Protein AF-A0A958LZG0-F1 (afdb_monomer)

Foldseek 3Di:
DDDDDDDDDDDDDDDDDDDDDDDDDPPPLPLVCVVLLVLLVVLLVCLVVCVFCVVPDPVVSVVLNVLSVLQNVLSVVCSVPVPPPSSLVSLLVSLAVVLPDPGDPVRVVSVCVSSVVSVVSSVVSCVVVVPDSPRDDPPDDDFLPDFQVVQPKQKPVHPQWDWDDDPNGIDIDGDDQPDKIKTKHFFAAQQPPDWDWDKDWDFDADDDPPPDPDDDQVQVLCVVFKWKWKWLQDDDDHPPCVPSVTDIDTWAQDRDDSNPPSDTDITPITTCVVVHSGGGMMMMIIGD

Nearest PDB structures (foldseek):
  1dow-assembly1_A  TM=4.125E-01  e=8.104E+00  Mus musculus
  6oco-assembly1_B  TM=2.193E-01  e=8.104E+00  Bos taurus

Secondary structure (DSSP, 8-state):
-------------------------------TTHHHHHHHHHHHHHHHTTSSSTTS-HHHHHHHHHHHHHHHHHHHHHHH-TT-HHHHHHHHHHHHHHHTS---HHHHHHHHHHHHHHHHHHHHHHHHHT----PPP-S----TTS-TGGGT-EEESTTSEEEEEETTEEEEEE--TTS-EEEEPPPB--TT-SS-EE--EE-------TT--SPP-HHHHHHHHEEEEEESS--SS---HHHH----EEE---S---SSS---EEPPPEE-GGGTT-S-BEEEEEE-

Structure (mmCIF, N/CA/C/O backbone):
data_AF-A0A958LZG0-F1
#
_entry.id   AF-A0A958LZG0-F1
#
loop_
_atom_site.group_PDB
_atom_site.id
_atom_site.type_symbol
_atom_site.label_atom_id
_atom_site.label_alt_id
_atom_site.label_comp_id
_atom_site.label_asym_id
_atom_site.label_entity_id
_atom_site.label_seq_id
_atom_site.pdbx_PDB_ins_code
_atom_site.Cartn_x
_atom_site.Cartn_y
_atom_site.Cartn_z
_atom_site.occupancy
_atom_site.B_iso_or_equiv
_atom_site.auth_seq_id
_atom_site.auth_comp_id
_atom_site.auth_asym_id
_atom_site.auth_atom_id
_atom_site.pdbx_PDB_model_num
ATOM 1 N N . MET A 1 1 ? 14.014 54.823 0.811 1.00 39.03 1 MET A N 1
ATOM 2 C CA . MET A 1 1 ? 12.544 54.755 0.675 1.00 39.03 1 MET A CA 1
ATOM 3 C C . MET A 1 1 ? 12.140 53.302 0.917 1.00 39.03 1 MET A C 1
ATOM 5 O O . MET A 1 1 ? 12.553 52.442 0.155 1.00 39.03 1 MET A O 1
ATOM 9 N N . LYS A 1 2 ? 11.496 53.010 2.056 1.00 42.81 2 LYS A N 1
ATOM 10 C CA . LYS A 1 2 ? 11.020 51.666 2.438 1.00 42.81 2 LYS A CA 1
ATOM 11 C C . LYS A 1 2 ? 9.676 51.387 1.762 1.00 42.81 2 LYS A C 1
ATOM 13 O O . LYS A 1 2 ? 8.860 52.305 1.726 1.00 42.81 2 LYS A O 1
ATOM 18 N N . ARG A 1 3 ? 9.414 50.127 1.390 1.00 31.56 3 ARG A N 1
ATOM 19 C CA . ARG A 1 3 ? 8.134 49.433 1.643 1.00 31.56 3 ARG A CA 1
ATOM 20 C C . ARG A 1 3 ? 8.271 47.921 1.406 1.00 31.56 3 ARG A C 1
ATOM 22 O O . ARG A 1 3 ? 8.600 47.481 0.315 1.00 31.56 3 ARG A O 1
ATOM 29 N N . ILE A 1 4 ? 8.040 47.180 2.489 1.00 41.88 4 ILE A N 1
ATOM 30 C CA . ILE A 1 4 ? 7.772 45.738 2.573 1.00 41.88 4 ILE A CA 1
ATOM 31 C C . ILE A 1 4 ? 6.325 45.499 2.139 1.00 41.88 4 ILE A C 1
ATOM 33 O O . ILE A 1 4 ? 5.476 46.251 2.613 1.00 41.88 4 ILE A O 1
ATOM 37 N N . ILE A 1 5 ? 6.054 44.439 1.364 1.00 32.94 5 ILE A N 1
ATOM 38 C CA . ILE A 1 5 ? 4.778 43.685 1.278 1.00 32.94 5 ILE A CA 1
ATOM 39 C C . ILE A 1 5 ? 5.156 42.292 0.725 1.00 32.94 5 ILE A C 1
ATOM 41 O O . ILE A 1 5 ? 5.825 42.255 -0.299 1.00 32.94 5 ILE A O 1
ATOM 45 N N . GLY A 1 6 ? 4.856 41.112 1.275 1.00 25.84 6 GLY A N 1
ATOM 46 C CA . GLY A 1 6 ? 4.099 40.583 2.424 1.00 25.84 6 GLY A CA 1
ATOM 47 C C . GLY A 1 6 ? 4.353 39.050 2.432 1.00 25.84 6 GLY A C 1
ATOM 48 O O . GLY A 1 6 ? 5.180 38.581 1.658 1.00 25.84 6 GLY A O 1
ATOM 49 N N . LEU A 1 7 ? 3.730 38.157 3.196 1.00 24.92 7 LEU A N 1
ATOM 50 C CA . LEU A 1 7 ? 2.870 38.164 4.377 1.00 24.92 7 LEU A CA 1
ATOM 51 C C . LEU A 1 7 ? 2.950 36.695 4.867 1.00 24.92 7 LEU A C 1
ATOM 53 O O . LEU A 1 7 ? 2.638 35.788 4.099 1.00 24.92 7 LEU A O 1
ATOM 57 N N . LEU A 1 8 ? 3.433 36.440 6.086 1.00 25.33 8 LEU A N 1
ATOM 58 C CA . LEU A 1 8 ? 3.561 35.087 6.648 1.00 25.33 8 LEU A CA 1
ATOM 59 C C . LEU A 1 8 ? 2.283 34.761 7.436 1.00 25.33 8 LEU A C 1
ATOM 61 O O . LEU A 1 8 ? 1.997 35.432 8.426 1.00 25.33 8 LEU A O 1
ATOM 65 N N . PHE A 1 9 ? 1.522 33.747 7.019 1.00 21.86 9 PHE A N 1
ATOM 66 C CA . PHE A 1 9 ? 0.423 33.208 7.823 1.00 21.86 9 PHE A CA 1
ATOM 67 C C . PHE A 1 9 ? 0.961 32.109 8.741 1.00 21.86 9 PHE A C 1
ATOM 69 O O . PHE A 1 9 ? 1.327 31.029 8.288 1.00 21.86 9 PHE A O 1
ATOM 76 N N . MET A 1 10 ? 0.998 32.395 10.041 1.00 25.61 10 MET A N 1
ATOM 77 C CA . MET A 1 10 ? 1.201 31.406 11.094 1.00 25.61 10 MET A CA 1
ATOM 78 C C . MET A 1 10 ? -0.104 31.338 11.888 1.00 25.61 10 MET A C 1
ATOM 80 O O . MET A 1 10 ? -0.484 32.307 12.540 1.00 25.61 10 MET A O 1
ATOM 84 N N . VAL A 1 11 ? -0.822 30.220 11.782 1.00 21.91 11 VAL A N 1
ATOM 85 C CA . VAL A 1 11 ? -2.019 29.963 12.588 1.00 21.91 11 VAL A CA 1
ATOM 86 C C . VAL A 1 11 ? -1.593 29.113 13.776 1.00 21.91 11 VAL A C 1
ATOM 88 O O . VAL A 1 11 ? -1.335 27.920 13.643 1.00 21.91 11 VAL A O 1
ATOM 91 N N . THR A 1 12 ? -1.498 29.741 14.942 1.00 28.77 12 THR A N 1
ATOM 92 C CA . THR A 1 12 ? -1.431 29.065 16.236 1.00 28.77 12 THR A CA 1
ATOM 93 C C . THR A 1 12 ? -2.843 28.942 16.793 1.00 28.77 12 THR A C 1
ATOM 95 O O . THR A 1 12 ? -3.527 29.937 17.020 1.00 28.77 12 THR A O 1
ATOM 98 N N . PHE A 1 13 ? -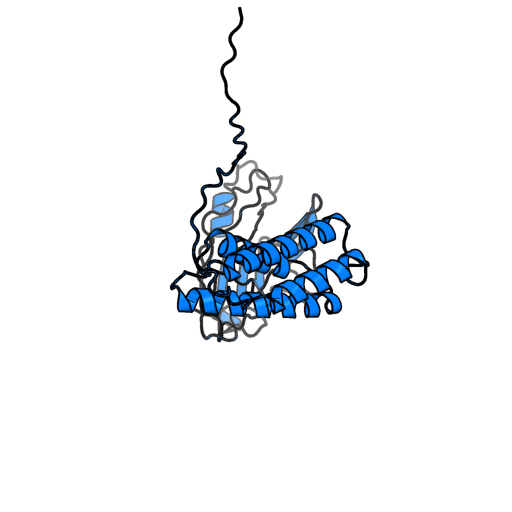3.289 27.713 17.044 1.00 24.45 13 PHE A N 1
ATOM 99 C CA . PHE A 1 13 ? -4.468 27.482 17.869 1.00 24.45 13 PHE A CA 1
ATOM 100 C C . PHE A 1 13 ? -4.042 27.437 19.338 1.00 24.45 13 PHE A C 1
ATOM 102 O O . PHE A 1 13 ? -3.515 26.437 19.816 1.00 24.45 13 PHE A O 1
ATOM 109 N N . THR A 1 14 ? -4.297 28.521 20.066 1.00 36.81 14 THR A N 1
ATOM 110 C CA . THR A 1 14 ? -4.526 28.469 21.514 1.00 36.81 14 THR A CA 1
ATOM 111 C C . THR A 1 14 ? -6.026 28.524 21.735 1.00 36.81 14 THR A C 1
ATOM 113 O O . THR A 1 14 ? -6.620 29.598 21.679 1.00 36.81 14 THR A O 1
ATOM 116 N N . SER A 1 15 ? -6.655 27.381 21.977 1.00 29.67 15 SER A N 1
ATOM 117 C CA . SER A 1 15 ? -7.992 27.375 22.564 1.00 29.67 15 SER A CA 1
ATOM 118 C C . SER A 1 15 ? -7.866 27.258 24.078 1.00 29.67 15 SER A C 1
ATOM 120 O O . SER A 1 15 ? -7.493 26.206 24.600 1.00 29.67 15 SER A O 1
ATOM 122 N N . GLY A 1 16 ? -8.194 28.347 24.771 1.00 29.08 16 GLY A N 1
ATOM 123 C CA . GLY A 1 16 ? -8.748 28.269 26.115 1.00 29.08 16 GLY A CA 1
ATOM 124 C C . GLY A 1 16 ? -10.174 27.725 26.044 1.00 29.08 16 GLY A C 1
ATOM 125 O O . GLY A 1 16 ? -10.892 27.975 25.075 1.00 29.08 16 GLY A O 1
ATOM 126 N N . VAL A 1 17 ? -10.580 26.983 27.070 1.00 28.27 17 VAL A N 1
ATOM 127 C CA . VAL A 1 17 ? -11.973 26.575 27.266 1.00 28.27 17 VAL A CA 1
ATOM 128 C C . VAL A 1 17 ? -12.511 27.296 28.495 1.00 28.27 17 VAL A C 1
ATOM 130 O O . VAL A 1 17 ? -11.926 27.237 29.575 1.00 28.27 17 VAL A O 1
ATOM 133 N N . ILE A 1 18 ? -13.633 27.985 28.292 1.00 29.44 18 ILE A N 1
ATOM 134 C CA . ILE A 1 18 ? -14.525 28.496 29.329 1.00 29.44 18 ILE A CA 1
ATOM 135 C C . ILE A 1 18 ? -15.270 27.290 29.912 1.00 29.44 18 ILE A C 1
ATOM 137 O O . ILE A 1 18 ? -15.945 26.569 29.181 1.00 29.44 18 ILE A O 1
ATOM 141 N N . LEU A 1 19 ? -15.146 27.071 31.221 1.00 26.73 19 LEU A N 1
ATOM 142 C CA . LEU A 1 19 ? -15.957 26.101 31.953 1.00 26.73 19 LEU A CA 1
ATOM 143 C C . LEU A 1 19 ? -17.273 26.772 32.362 1.00 26.73 19 LEU A C 1
ATOM 145 O O . LEU A 1 19 ? -17.291 27.609 33.262 1.00 26.73 19 LEU A O 1
ATOM 149 N N . THR A 1 20 ? -18.374 26.390 31.723 1.00 32.00 20 THR A N 1
ATOM 150 C CA . THR A 1 20 ? -19.724 26.573 32.270 1.00 32.00 20 THR A CA 1
ATOM 151 C C . THR A 1 20 ? -20.233 25.221 32.739 1.00 32.00 20 THR A C 1
ATOM 153 O O . THR A 1 20 ? -20.251 24.264 31.966 1.00 32.00 20 THR A O 1
ATOM 156 N N . GLY A 1 21 ? -20.617 25.140 34.012 1.00 40.03 21 GLY A N 1
ATOM 157 C CA . GLY A 1 21 ? -21.229 23.951 34.585 1.00 40.03 21 GLY A CA 1
ATOM 158 C C . GLY A 1 21 ? -22.643 23.727 34.054 1.00 40.03 21 GLY A C 1
ATOM 159 O O . GLY A 1 21 ? -23.447 24.655 33.993 1.00 40.03 21 GLY A O 1
ATOM 160 N N . CYS A 1 22 ? -22.934 22.476 33.722 1.00 31.80 22 CYS A N 1
ATOM 161 C CA . CYS A 1 22 ? -24.257 21.882 33.841 1.00 31.80 22 CYS A CA 1
ATOM 162 C C . CYS A 1 22 ? -24.063 20.548 34.566 1.00 31.80 22 CYS A C 1
ATOM 164 O O . CYS A 1 22 ? -23.233 19.730 34.164 1.00 31.80 22 CYS A O 1
ATOM 166 N N . ASP A 1 23 ? -24.769 20.394 35.685 1.00 50.41 23 ASP A N 1
ATOM 167 C CA . ASP A 1 23 ? -24.938 19.122 36.379 1.00 50.41 23 ASP A CA 1
ATOM 168 C C . ASP A 1 23 ? -25.762 18.207 35.473 1.00 50.41 23 ASP A C 1
ATOM 170 O O . ASP A 1 23 ? -26.989 18.265 35.475 1.00 50.41 23 ASP A O 1
ATOM 174 N N . ASP A 1 24 ? -25.082 17.357 34.710 1.00 37.34 24 ASP A N 1
ATOM 175 C CA . ASP A 1 24 ? -25.706 16.220 34.055 1.00 37.34 24 ASP A CA 1
ATOM 176 C C . ASP A 1 24 ? -25.175 14.934 34.676 1.00 37.34 24 ASP A C 1
ATOM 178 O O . ASP A 1 24 ? -23.971 14.707 34.839 1.00 37.34 24 ASP A O 1
ATOM 182 N N . LYS A 1 25 ? -26.129 14.100 35.089 1.00 41.81 25 LYS A N 1
ATOM 183 C CA . LYS A 1 25 ? -25.913 12.787 35.686 1.00 41.81 25 LYS A CA 1
ATOM 184 C C . LYS A 1 25 ? -24.891 12.024 34.844 1.00 41.81 25 LYS A C 1
ATOM 186 O O . LYS A 1 25 ? -25.142 11.750 33.675 1.00 41.81 25 LYS A O 1
ATOM 191 N N . LYS A 1 26 ? -23.762 11.651 35.458 1.00 41.09 26 LYS A N 1
ATOM 192 C CA . LYS A 1 26 ? -22.809 10.684 34.900 1.00 41.09 26 LYS A CA 1
ATOM 193 C C . LYS A 1 26 ? -23.537 9.360 34.667 1.00 41.09 26 LYS A C 1
ATOM 195 O O . LYS A 1 26 ? -23.553 8.496 35.542 1.00 41.09 26 LYS A O 1
ATOM 200 N N . GLU A 1 27 ? -24.124 9.191 33.488 1.00 44.91 27 GLU A N 1
ATOM 201 C CA . GLU A 1 27 ? -24.227 7.867 32.894 1.00 44.91 27 GLU A CA 1
ATOM 202 C C . GLU A 1 27 ? -22.806 7.314 32.848 1.00 44.91 27 GLU A C 1
ATOM 204 O O . GLU A 1 27 ? -21.868 7.984 32.409 1.00 44.91 27 GLU A O 1
ATOM 209 N N . ALA A 1 28 ? -22.622 6.136 33.437 1.00 45.09 28 ALA A N 1
ATOM 210 C CA . ALA A 1 28 ? -21.334 5.477 33.476 1.00 45.09 28 ALA A CA 1
ATOM 211 C C . ALA A 1 28 ? -20.840 5.328 32.035 1.00 45.09 28 ALA A C 1
ATOM 213 O O . ALA A 1 28 ? -21.382 4.511 31.292 1.00 45.09 28 ALA A O 1
ATOM 214 N N . SER A 1 29 ? -19.843 6.133 31.634 1.00 53.72 29 SER A N 1
ATOM 215 C CA . SER A 1 29 ? -19.237 6.010 30.311 1.00 53.72 29 SER A CA 1
ATOM 216 C C . SER A 1 29 ? -18.794 4.561 30.183 1.00 53.72 29 SER A C 1
ATOM 218 O O . SER A 1 29 ? -17.953 4.103 30.969 1.00 53.72 29 SER A O 1
ATOM 220 N N . SER A 1 30 ? -19.399 3.810 29.266 1.00 62.38 30 SER A N 1
ATOM 221 C CA . SER A 1 30 ? -18.999 2.431 29.052 1.00 62.38 30 SER A CA 1
ATOM 222 C C . SER A 1 30 ? -17.532 2.468 28.648 1.00 62.38 30 SER A C 1
ATOM 224 O O . SER A 1 30 ? -17.192 2.989 27.588 1.00 62.38 30 SER A O 1
ATOM 226 N N . LYS A 1 31 ? -16.664 1.960 29.520 1.00 82.06 31 LYS A N 1
ATOM 227 C CA . LYS A 1 31 ? -15.214 1.822 29.342 1.00 82.06 31 LYS A CA 1
ATOM 228 C C . LYS A 1 31 ? -14.892 0.747 28.298 1.00 82.06 31 LYS A C 1
ATOM 230 O O . LYS A 1 31 ? -14.129 -0.183 28.543 1.00 82.06 31 LYS A O 1
ATOM 235 N N . LYS A 1 32 ? -15.567 0.829 27.150 1.00 88.44 32 LYS A N 1
ATOM 236 C CA . LYS A 1 32 ? -15.642 -0.216 26.132 1.00 88.44 32 LYS A CA 1
ATOM 237 C C . LYS A 1 32 ? -14.263 -0.494 25.536 1.00 88.44 32 LYS A C 1
ATOM 239 O O . LYS A 1 32 ? -13.962 -1.641 25.239 1.00 88.44 32 LYS A O 1
ATOM 244 N N . TYR A 1 33 ? -13.420 0.532 25.426 1.00 94.12 33 TYR A N 1
ATOM 245 C CA . TYR A 1 33 ? -12.098 0.447 24.801 1.00 94.12 33 TYR A CA 1
ATOM 246 C C . TYR A 1 33 ? -10.931 0.473 25.809 1.00 94.12 33 TYR A C 1
ATOM 248 O O . TYR A 1 33 ? -9.782 0.672 25.415 1.00 94.12 33 TYR A O 1
ATOM 256 N N . ASP A 1 34 ? -11.190 0.261 27.108 1.00 94.00 34 ASP A N 1
ATOM 257 C CA . ASP A 1 34 ? -10.142 0.262 28.148 1.00 94.00 34 ASP A CA 1
ATOM 258 C C . ASP A 1 34 ? -9.122 -0.882 27.966 1.00 94.00 34 ASP A C 1
ATOM 260 O O . ASP A 1 34 ? -7.979 -0.745 28.406 1.00 94.00 34 ASP A O 1
ATOM 264 N N . SER A 1 35 ? -9.499 -1.997 27.321 1.00 94.69 35 SER A N 1
ATOM 265 C CA . SER A 1 35 ? -8.562 -3.080 26.976 1.00 94.69 35 SER A CA 1
ATOM 266 C C . SER A 1 35 ? -7.509 -2.609 25.975 1.00 94.69 35 SER A C 1
ATOM 268 O O . SER A 1 35 ? -6.317 -2.748 26.238 1.00 94.69 35 SER A O 1
ATOM 270 N N . ILE A 1 36 ? -7.941 -1.962 24.887 1.00 95.94 36 ILE A N 1
ATOM 271 C CA . ILE A 1 36 ? -7.056 -1.431 23.846 1.00 95.94 36 ILE A CA 1
ATOM 272 C C . ILE A 1 36 ? -6.102 -0.396 24.444 1.00 95.94 36 ILE A C 1
ATOM 274 O O . ILE A 1 36 ? -4.901 -0.454 24.198 1.00 95.94 36 ILE A O 1
ATOM 278 N N . ILE A 1 37 ? -6.617 0.525 25.268 1.00 97.00 37 ILE A N 1
ATOM 279 C CA . ILE A 1 37 ? -5.794 1.550 25.932 1.00 97.00 37 ILE A CA 1
ATOM 280 C C . ILE A 1 37 ? -4.725 0.899 26.818 1.00 97.00 37 ILE A C 1
ATOM 282 O O . ILE A 1 37 ? -3.565 1.298 26.767 1.00 97.00 37 ILE A O 1
ATOM 286 N N . ARG A 1 38 ? -5.087 -0.137 27.582 1.00 96.56 38 ARG A N 1
ATOM 287 C CA . ARG A 1 38 ? -4.136 -0.866 28.430 1.00 96.56 38 ARG A CA 1
ATOM 288 C C . ARG A 1 38 ? -3.059 -1.579 27.612 1.00 96.56 38 ARG A C 1
ATOM 290 O O . ARG A 1 38 ? -1.893 -1.506 27.982 1.00 96.56 38 ARG A O 1
ATOM 297 N N . ASN A 1 39 ? -3.435 -2.221 26.507 1.00 96.19 39 ASN A N 1
ATOM 298 C CA . ASN A 1 39 ? -2.486 -2.890 25.615 1.00 96.19 39 ASN A CA 1
ATOM 299 C C . ASN A 1 39 ? -1.524 -1.875 24.969 1.00 96.19 39 ASN A C 1
ATOM 301 O O . ASN A 1 39 ? -0.327 -2.132 24.855 1.00 96.19 39 ASN A O 1
ATOM 305 N N . VAL A 1 40 ? -2.029 -0.692 24.599 1.00 97.50 40 VAL A N 1
ATOM 306 C CA . VAL A 1 40 ? -1.211 0.430 24.112 1.00 97.50 40 VAL A CA 1
ATOM 307 C C . VAL A 1 40 ? -0.205 0.890 25.169 1.00 97.50 40 VAL A C 1
ATOM 309 O O . VAL A 1 40 ? 0.973 1.033 24.848 1.00 97.50 40 VAL A O 1
ATOM 312 N N . ASP A 1 41 ? -0.643 1.088 26.415 1.00 97.62 41 ASP A N 1
ATOM 313 C CA . ASP A 1 41 ? 0.243 1.490 27.515 1.00 97.62 41 ASP A CA 1
ATOM 314 C C . ASP A 1 41 ? 1.303 0.408 27.818 1.00 97.62 41 ASP A C 1
ATOM 316 O O . ASP A 1 41 ? 2.460 0.737 28.081 1.00 97.62 41 ASP A O 1
ATOM 320 N N . GLU A 1 42 ? 0.949 -0.880 27.731 1.00 97.06 42 GLU A N 1
ATOM 321 C CA . GLU A 1 42 ? 1.899 -1.991 27.884 1.00 97.06 42 GLU A CA 1
ATOM 322 C C . GLU A 1 42 ? 2.976 -1.966 26.792 1.00 97.06 42 GLU A C 1
ATOM 324 O O . GLU A 1 42 ? 4.167 -2.059 27.091 1.00 97.06 42 GLU A O 1
ATOM 329 N N . VAL A 1 43 ? 2.588 -1.804 25.524 1.00 96.56 43 VAL A N 1
ATOM 330 C CA . VAL A 1 43 ? 3.551 -1.745 24.417 1.00 96.56 43 VAL A CA 1
ATOM 331 C C . VAL A 1 43 ? 4.426 -0.497 24.502 1.00 96.56 43 VAL A C 1
ATOM 333 O O . VAL A 1 43 ? 5.635 -0.618 24.318 1.00 96.56 43 VAL A O 1
ATOM 336 N N . ASP A 1 44 ? 3.880 0.675 24.846 1.00 97.62 44 ASP A N 1
ATOM 337 C CA . ASP A 1 44 ? 4.699 1.877 25.069 1.00 97.62 44 ASP A CA 1
ATOM 338 C C . ASP A 1 44 ? 5.710 1.661 26.206 1.00 97.62 44 ASP A C 1
ATOM 340 O O . ASP A 1 44 ? 6.888 1.986 26.051 1.00 97.62 44 ASP A O 1
ATOM 344 N N . TYR A 1 45 ? 5.299 1.023 27.307 1.00 97.50 45 TYR A N 1
ATOM 345 C CA . TYR A 1 45 ? 6.212 0.652 28.389 1.00 97.50 45 TYR A CA 1
ATOM 346 C C . TYR A 1 45 ? 7.338 -0.272 27.901 1.00 97.50 45 TYR A C 1
ATOM 348 O O . TYR A 1 45 ? 8.507 -0.027 28.199 1.00 97.50 45 TYR A O 1
ATOM 356 N N . LEU A 1 46 ? 7.027 -1.289 27.092 1.00 97.00 46 LEU A N 1
ATOM 357 C CA . LEU A 1 46 ? 8.041 -2.181 26.519 1.00 97.00 46 LEU A CA 1
ATOM 358 C C . LEU A 1 46 ? 9.024 -1.448 25.592 1.00 97.00 46 LEU A C 1
ATOM 360 O O . LEU A 1 46 ? 10.201 -1.806 25.571 1.00 97.00 46 LEU A O 1
ATOM 364 N N . ILE A 1 47 ? 8.582 -0.427 24.847 1.00 96.56 47 ILE A N 1
ATOM 365 C CA . ILE A 1 47 ? 9.480 0.421 24.041 1.00 96.56 47 ILE A CA 1
ATOM 366 C C . ILE A 1 47 ? 10.392 1.241 24.957 1.00 96.56 47 ILE A C 1
ATOM 368 O O . ILE A 1 47 ? 11.594 1.308 24.713 1.00 96.56 47 ILE A O 1
ATOM 372 N N . GLN A 1 48 ? 9.845 1.837 26.023 1.00 96.19 48 GLN A N 1
ATOM 373 C CA . GLN A 1 48 ? 10.615 2.630 26.990 1.00 96.19 48 GLN A CA 1
ATOM 374 C C . GLN A 1 48 ? 11.678 1.800 27.721 1.00 96.19 48 GLN A C 1
ATOM 376 O O . GLN A 1 48 ? 12.750 2.311 28.024 1.00 96.19 48 GLN A O 1
ATOM 381 N N . GLN A 1 49 ? 11.391 0.525 27.993 1.00 97.19 49 GLN A N 1
ATOM 382 C CA . GLN A 1 49 ? 12.347 -0.421 28.578 1.00 97.19 49 GLN A CA 1
ATOM 383 C C . GLN A 1 49 ? 13.291 -1.048 27.538 1.00 97.19 49 GLN A C 1
ATOM 385 O O . GLN A 1 49 ? 14.004 -2.001 27.853 1.00 97.19 49 GLN A O 1
ATOM 390 N N . GLU A 1 50 ? 13.253 -0.576 26.286 1.00 94.94 50 GLU A N 1
ATOM 391 C CA . GLU A 1 50 ? 14.001 -1.132 25.158 1.00 94.94 50 GLU A CA 1
ATOM 392 C C . GLU A 1 50 ? 13.835 -2.657 25.049 1.00 94.94 50 GLU A C 1
ATOM 394 O O . GLU A 1 50 ? 14.771 -3.385 24.738 1.00 94.94 50 GLU A O 1
ATOM 399 N N . MET A 1 51 ? 12.655 -3.199 25.354 1.00 95.88 51 MET A N 1
ATOM 400 C CA . MET A 1 51 ? 12.373 -4.636 25.242 1.00 95.88 51 MET A CA 1
ATOM 401 C C . MET A 1 51 ? 11.948 -5.030 23.829 1.00 95.88 51 MET A C 1
ATOM 403 O O . MET A 1 51 ? 12.212 -6.155 23.409 1.00 95.88 51 MET A O 1
ATOM 407 N N . ILE A 1 52 ? 11.350 -4.090 23.101 1.00 95.31 52 ILE A N 1
ATOM 408 C CA . ILE A 1 52 ? 10.967 -4.194 21.689 1.00 95.31 52 ILE A CA 1
ATOM 409 C C . ILE A 1 52 ? 11.549 -3.001 20.923 1.00 95.31 52 ILE A C 1
ATOM 411 O O . ILE A 1 52 ? 11.933 -2.007 21.541 1.00 95.31 52 ILE A O 1
ATOM 415 N N . LEU A 1 53 ? 11.659 -3.088 19.593 1.00 93.75 53 LEU A N 1
ATOM 416 C CA . LEU A 1 53 ? 12.272 -2.045 18.749 1.00 93.75 53 LEU A CA 1
ATOM 417 C C . LEU A 1 53 ? 13.739 -1.730 19.108 1.00 93.75 53 LEU A C 1
ATOM 419 O O . LEU A 1 53 ? 14.242 -0.628 18.869 1.00 93.75 53 LEU A O 1
ATOM 423 N N . ARG A 1 54 ? 14.458 -2.716 19.666 1.00 92.12 54 ARG A N 1
ATOM 424 C CA . ARG A 1 54 ? 15.876 -2.592 20.070 1.00 92.12 54 ARG A CA 1
ATOM 425 C C . ARG A 1 54 ? 16.795 -2.196 18.920 1.00 92.12 54 ARG A C 1
ATOM 427 O O . ARG A 1 54 ? 17.778 -1.497 19.124 1.00 92.12 54 ARG A O 1
ATOM 434 N N . LYS A 1 55 ? 16.490 -2.687 17.716 1.00 88.56 55 LYS A N 1
ATOM 435 C CA . LYS A 1 55 ? 17.279 -2.431 16.502 1.00 88.56 55 LYS A CA 1
ATOM 436 C C . LYS A 1 55 ? 16.824 -1.188 15.733 1.00 88.56 55 LYS A C 1
ATOM 438 O O . LYS A 1 55 ? 17.458 -0.841 14.744 1.00 88.56 55 LYS A O 1
ATOM 443 N N . SER A 1 56 ? 15.733 -0.551 16.150 1.00 89.50 56 SER A N 1
ATOM 444 C CA . SER A 1 56 ? 15.227 0.669 15.521 1.00 89.50 56 SER A CA 1
ATOM 445 C C . SER A 1 56 ? 16.044 1.885 15.962 1.00 89.50 56 SER A C 1
ATOM 447 O O . SER A 1 56 ? 16.699 1.859 17.009 1.00 89.50 56 SER A O 1
ATOM 449 N N . SER A 1 57 ? 16.000 2.967 15.185 1.00 89.62 57 SER A N 1
ATOM 450 C CA . SER A 1 57 ? 16.579 4.239 15.621 1.00 89.62 57 SER A CA 1
ATOM 451 C C . SER A 1 57 ? 15.739 4.872 16.743 1.00 89.62 57 SER A C 1
ATOM 453 O O . SER A 1 57 ? 14.574 4.520 16.942 1.00 89.62 57 SER A O 1
ATOM 455 N N . GLU A 1 58 ? 16.314 5.821 17.484 1.00 90.75 58 GLU A N 1
ATOM 456 C CA . GLU A 1 58 ? 15.570 6.598 18.489 1.00 90.75 58 GLU A CA 1
ATOM 457 C C . GLU A 1 58 ? 14.403 7.369 17.854 1.00 90.75 58 GLU A C 1
ATOM 459 O O . GLU A 1 58 ? 13.290 7.344 18.375 1.00 90.75 58 GLU A O 1
ATOM 464 N N . GLY A 1 59 ? 14.621 7.953 16.670 1.00 87.94 59 GLY A N 1
ATOM 465 C CA . GLY A 1 59 ? 13.576 8.650 15.921 1.00 87.94 59 GLY A CA 1
ATOM 466 C C . GLY A 1 59 ? 12.410 7.740 15.524 1.00 87.94 59 GLY A C 1
ATOM 467 O O . GLY A 1 59 ? 11.253 8.142 15.646 1.00 87.94 59 GLY A O 1
ATOM 468 N N . ASP A 1 60 ? 12.687 6.502 15.107 1.00 86.38 60 ASP A N 1
ATOM 469 C CA . ASP A 1 60 ? 11.636 5.529 14.777 1.00 86.38 60 ASP A CA 1
ATOM 470 C C . ASP A 1 60 ? 10.840 5.121 16.018 1.00 86.38 60 ASP A C 1
ATOM 472 O O . ASP A 1 60 ? 9.608 5.058 15.970 1.00 86.38 60 ASP A O 1
ATOM 476 N N . ARG A 1 61 ? 11.526 4.901 17.151 1.00 94.44 61 ARG A N 1
ATOM 477 C CA . ARG A 1 61 ? 10.868 4.624 18.434 1.00 94.44 61 ARG A CA 1
ATOM 478 C C . ARG A 1 61 ? 9.955 5.779 18.835 1.00 94.44 61 ARG A C 1
ATOM 480 O O . ARG A 1 61 ? 8.785 5.543 19.120 1.00 94.44 61 ARG A O 1
ATOM 487 N N . ASP A 1 62 ? 10.437 7.016 18.793 1.00 93.62 62 ASP A N 1
ATOM 488 C CA . ASP A 1 62 ? 9.636 8.197 19.130 1.00 93.62 62 ASP A CA 1
ATOM 489 C C . ASP A 1 62 ? 8.436 8.386 18.200 1.00 93.62 62 ASP A C 1
ATOM 491 O O . ASP A 1 62 ? 7.344 8.748 18.649 1.00 93.62 62 ASP A O 1
ATOM 495 N N . ASN A 1 63 ? 8.608 8.115 16.906 1.00 92.81 63 ASN A N 1
ATOM 496 C CA . ASN A 1 63 ? 7.510 8.147 15.948 1.00 92.81 63 ASN A CA 1
ATOM 497 C C . ASN A 1 63 ? 6.446 7.100 16.290 1.00 92.81 63 ASN A C 1
ATOM 499 O O . ASN A 1 63 ? 5.266 7.440 16.352 1.00 92.81 63 ASN A O 1
ATOM 503 N N . ILE A 1 64 ? 6.839 5.858 16.584 1.00 96.00 64 ILE A N 1
ATOM 504 C CA . ILE A 1 64 ? 5.900 4.804 16.987 1.00 96.00 64 ILE A CA 1
ATOM 505 C C . ILE A 1 64 ? 5.188 5.166 18.294 1.00 96.00 64 ILE A C 1
ATOM 507 O O . ILE A 1 64 ? 3.968 5.029 18.376 1.00 96.00 64 ILE A O 1
ATOM 511 N N . ARG A 1 65 ? 5.901 5.700 19.290 1.00 97.31 65 ARG A N 1
ATOM 512 C CA . ARG A 1 65 ? 5.302 6.125 20.566 1.00 97.31 65 ARG A CA 1
ATOM 513 C C . ARG A 1 65 ? 4.263 7.230 20.385 1.00 97.31 65 ARG A C 1
ATOM 515 O O . ARG A 1 65 ? 3.198 7.170 20.993 1.00 97.31 65 ARG A O 1
ATOM 522 N N . LYS A 1 66 ? 4.505 8.194 19.489 1.00 97.69 66 LYS A N 1
ATOM 523 C CA . LYS A 1 66 ? 3.495 9.204 19.117 1.00 97.69 66 LYS A CA 1
ATOM 524 C C . LYS A 1 66 ? 2.249 8.567 18.497 1.00 97.69 66 LYS A C 1
ATOM 526 O O . LYS A 1 66 ? 1.140 8.973 18.820 1.00 97.69 66 LYS A O 1
ATOM 531 N N . LEU A 1 67 ? 2.406 7.550 17.647 1.00 97.69 67 LEU A N 1
ATOM 532 C CA . LEU A 1 67 ? 1.268 6.831 17.058 1.00 97.69 67 LEU A CA 1
ATOM 533 C C . LEU A 1 67 ? 0.493 6.016 18.107 1.00 97.69 67 LEU A C 1
ATOM 535 O O . LEU A 1 67 ? -0.735 5.980 18.074 1.00 97.69 67 LEU A O 1
ATOM 539 N N . LEU A 1 68 ? 1.184 5.404 19.071 1.00 97.88 68 LEU A N 1
ATOM 540 C CA . LEU A 1 68 ? 0.553 4.752 20.223 1.00 97.88 68 LEU A CA 1
ATOM 541 C C . LEU A 1 68 ? -0.224 5.764 21.080 1.00 97.88 68 LEU A C 1
ATOM 543 O O . LEU A 1 68 ? -1.360 5.508 21.476 1.00 97.88 68 LEU A O 1
ATOM 547 N N . GLN A 1 69 ? 0.333 6.955 21.297 1.00 98.00 69 GLN A N 1
ATOM 548 C CA . GLN A 1 69 ? -0.364 8.039 21.983 1.00 98.00 69 GLN A CA 1
ATOM 549 C C . GLN A 1 69 ? -1.613 8.503 21.213 1.00 98.00 69 GLN A C 1
ATOM 551 O O . GLN A 1 69 ? -2.659 8.702 21.833 1.00 98.00 69 GLN A O 1
ATOM 556 N N . ASP A 1 70 ? -1.543 8.607 19.881 1.00 98.19 70 ASP A N 1
ATOM 557 C CA . ASP A 1 70 ? -2.701 8.896 19.023 1.00 98.19 70 ASP A CA 1
ATOM 558 C C . ASP A 1 70 ? -3.801 7.825 19.195 1.00 98.19 70 ASP A C 1
ATOM 560 O O . ASP A 1 70 ? -4.971 8.186 19.350 1.00 98.19 70 ASP A O 1
ATOM 564 N N . LEU A 1 71 ? -3.457 6.525 19.257 1.00 97.75 71 LEU A N 1
ATOM 565 C CA . LEU A 1 71 ? -4.425 5.451 19.557 1.00 97.75 71 LEU A CA 1
ATOM 566 C C . LEU A 1 71 ? -5.077 5.648 20.925 1.00 97.75 71 LEU A C 1
ATOM 568 O O . LEU A 1 71 ? -6.304 5.606 21.037 1.00 97.75 71 LEU A O 1
ATOM 572 N N . ARG A 1 72 ? -4.273 5.879 21.968 1.00 98.19 72 ARG A N 1
ATOM 573 C CA . ARG A 1 72 ? -4.770 6.054 23.337 1.00 98.19 72 ARG A CA 1
ATOM 574 C C . ARG A 1 72 ? -5.702 7.258 23.453 1.00 98.19 72 ARG A C 1
ATOM 576 O O . ARG A 1 72 ? -6.783 7.137 24.034 1.00 98.19 72 ARG A O 1
ATOM 583 N N . ILE A 1 73 ? -5.304 8.411 22.914 1.00 97.81 73 ILE A N 1
ATOM 584 C CA . ILE A 1 73 ? -6.132 9.625 22.910 1.00 97.81 73 ILE A CA 1
ATOM 585 C C . ILE A 1 73 ? -7.405 9.366 22.106 1.00 97.81 73 ILE A C 1
ATOM 587 O O . ILE A 1 73 ? -8.497 9.675 22.579 1.00 97.81 73 ILE A O 1
ATOM 591 N N . GLY A 1 74 ? -7.273 8.756 20.928 1.00 97.69 74 GLY A N 1
ATOM 592 C CA . GLY A 1 74 ? -8.387 8.423 20.055 1.00 97.69 74 GLY A CA 1
ATOM 593 C C . GLY A 1 74 ? -9.441 7.570 20.757 1.00 97.69 74 GLY A C 1
ATOM 594 O O . GLY A 1 74 ? -10.588 7.994 20.878 1.00 97.69 74 GLY A O 1
ATOM 595 N N . PHE A 1 75 ? -9.057 6.426 21.326 1.00 97.62 75 PHE A N 1
ATOM 596 C CA . PHE A 1 75 ? -9.989 5.563 22.060 1.00 97.62 75 PHE A CA 1
ATOM 597 C C . PHE A 1 75 ? -10.531 6.189 23.346 1.00 97.62 75 PHE A C 1
ATOM 599 O O . PHE A 1 75 ? -11.692 5.962 23.683 1.00 97.62 75 PHE A O 1
ATOM 606 N N . SER A 1 76 ? -9.756 7.036 24.028 1.00 96.56 76 SER A N 1
ATOM 607 C CA . SER A 1 76 ? -10.260 7.788 25.187 1.00 96.56 76 SER A CA 1
ATOM 608 C C . SER A 1 76 ? -11.393 8.740 24.795 1.00 96.56 76 SER A C 1
ATOM 610 O O . SER A 1 76 ? -12.369 8.880 25.529 1.00 96.56 76 SER A O 1
ATOM 612 N N . ARG A 1 77 ? -11.298 9.377 23.620 1.00 96.31 77 ARG A N 1
ATOM 613 C CA . ARG A 1 77 ? -12.378 10.210 23.070 1.00 96.31 77 ARG A CA 1
ATOM 614 C C . ARG A 1 77 ? -13.584 9.360 22.679 1.00 96.31 77 ARG A C 1
ATOM 616 O O . ARG A 1 77 ? -14.699 9.710 23.049 1.00 96.31 77 ARG A O 1
ATOM 623 N N . LEU A 1 78 ? -13.355 8.219 22.029 1.00 94.75 78 LEU A N 1
ATOM 624 C CA . LEU A 1 78 ? -14.416 7.309 21.580 1.00 94.75 78 LEU A CA 1
ATOM 625 C C . LEU A 1 78 ? -15.168 6.623 22.730 1.00 94.75 78 LEU A C 1
ATOM 627 O O . LEU A 1 78 ? -16.346 6.316 22.576 1.00 94.75 78 LEU A O 1
ATOM 631 N N . ASN A 1 79 ? -14.528 6.424 23.887 1.00 94.50 79 ASN A N 1
ATOM 632 C CA . ASN A 1 79 ? -15.198 5.982 25.117 1.00 94.50 79 ASN A CA 1
ATOM 633 C C . ASN A 1 79 ? -16.236 7.008 25.615 1.00 94.50 79 ASN A C 1
ATOM 635 O O . ASN A 1 79 ? -17.248 6.620 26.191 1.00 94.50 79 ASN A O 1
ATOM 639 N N . ASN A 1 80 ? -15.983 8.307 25.409 1.00 93.50 80 ASN A N 1
ATOM 640 C CA . ASN A 1 80 ? -16.890 9.381 25.826 1.00 93.50 80 ASN A CA 1
ATOM 641 C C . ASN A 1 80 ? -17.929 9.713 24.747 1.00 93.50 80 ASN A C 1
ATOM 643 O O . ASN A 1 80 ? -19.080 9.998 25.061 1.00 93.50 80 ASN A O 1
ATOM 647 N N . ASN A 1 81 ? -17.517 9.697 23.480 1.00 93.75 81 ASN A N 1
ATOM 648 C CA . ASN A 1 81 ? -18.360 9.968 22.326 1.00 93.75 81 ASN A CA 1
ATOM 649 C C . ASN A 1 81 ? -17.936 9.064 21.152 1.00 93.75 81 ASN A C 1
ATOM 651 O O . ASN A 1 81 ? -16.961 9.375 20.462 1.00 93.75 81 ASN A O 1
ATOM 655 N N . PRO A 1 82 ? -18.659 7.961 20.890 1.00 92.44 82 PRO A N 1
ATOM 656 C CA . PRO A 1 82 ? -18.302 7.016 19.833 1.00 92.44 82 PRO A CA 1
ATOM 657 C C . PRO A 1 82 ? -18.286 7.596 18.411 1.00 92.44 82 PRO A C 1
ATOM 659 O O . PRO A 1 82 ? -17.647 7.015 17.538 1.00 92.44 82 PRO A O 1
ATOM 662 N N . SER A 1 83 ? -18.949 8.730 18.161 1.00 92.06 83 SER A N 1
ATOM 663 C CA . SER A 1 83 ? -18.934 9.420 16.864 1.00 92.06 83 SER A CA 1
ATOM 664 C C . SER A 1 83 ? -17.965 10.610 16.818 1.00 92.06 83 SER A C 1
ATOM 666 O O . SER A 1 83 ? -18.087 11.464 15.943 1.00 92.06 83 SER A O 1
ATOM 668 N N . ASP A 1 84 ? -17.022 10.712 17.762 1.00 94.88 84 ASP A N 1
ATOM 669 C CA . ASP A 1 84 ? -16.028 11.789 17.791 1.00 94.88 84 ASP A CA 1
ATOM 670 C C . ASP A 1 84 ? -15.073 11.705 16.585 1.00 94.88 84 ASP A C 1
AT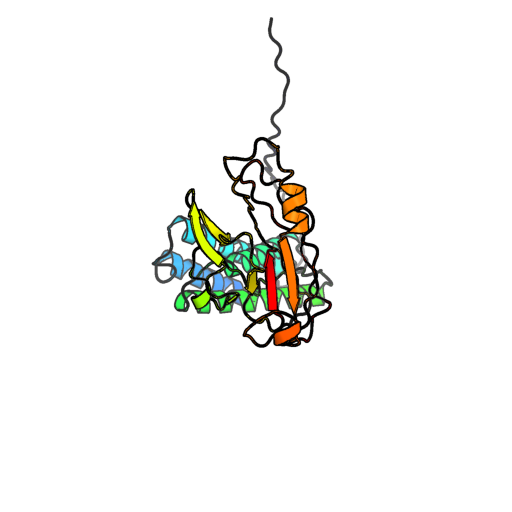OM 672 O O . ASP A 1 84 ? -14.205 10.834 16.508 1.00 94.88 84 ASP A O 1
ATOM 676 N N . GLU A 1 85 ? -15.225 12.633 15.636 1.00 93.19 85 GLU A N 1
ATOM 677 C CA . GLU A 1 85 ? -14.492 12.646 14.363 1.00 93.19 85 GLU A CA 1
ATOM 678 C C . GLU A 1 85 ? -12.968 12.702 14.546 1.00 93.19 85 GLU A C 1
ATOM 680 O O . GLU A 1 85 ? -12.224 12.005 13.846 1.00 93.19 85 GLU A O 1
ATOM 685 N N . LEU A 1 86 ? -12.491 13.489 15.516 1.00 94.94 86 LEU A N 1
ATOM 686 C CA . LEU A 1 86 ? -11.065 13.582 15.821 1.00 94.94 86 LEU A CA 1
ATOM 687 C C . LEU A 1 86 ? -10.544 12.255 16.382 1.00 94.94 86 LEU A C 1
ATOM 689 O O . LEU A 1 86 ? -9.488 11.789 15.961 1.00 94.94 86 LEU A O 1
ATOM 693 N N . GLY A 1 87 ? -11.291 11.622 17.287 1.00 96.12 87 GLY A N 1
ATOM 694 C CA . GLY A 1 87 ? -10.970 10.309 17.835 1.00 96.12 87 GLY A CA 1
ATOM 695 C C . GLY A 1 87 ? -10.858 9.257 16.737 1.00 96.12 87 GLY A C 1
ATOM 696 O O . GLY A 1 87 ? -9.843 8.570 16.645 1.00 96.12 87 GLY A O 1
ATOM 697 N N . ILE A 1 88 ? -11.842 9.202 15.836 1.00 94.19 88 ILE A N 1
ATOM 698 C CA . ILE A 1 88 ? -11.820 8.313 14.668 1.00 94.19 88 ILE A CA 1
ATOM 699 C C . ILE A 1 88 ? -10.597 8.597 13.786 1.00 94.19 88 ILE A C 1
ATOM 701 O O . ILE A 1 88 ? -9.910 7.665 13.368 1.00 94.19 88 ILE A O 1
ATOM 705 N N . THR A 1 89 ? -10.299 9.868 13.515 1.00 93.00 89 THR A N 1
ATOM 706 C CA . THR A 1 89 ? -9.167 10.282 12.671 1.00 93.00 89 THR A CA 1
ATOM 707 C C . THR A 1 89 ? -7.824 9.866 13.269 1.00 93.00 89 THR A C 1
ATOM 709 O O . THR A 1 89 ? -6.989 9.305 12.555 1.00 93.00 89 THR A O 1
ATOM 712 N N . LEU A 1 90 ? -7.627 10.084 14.573 1.00 95.88 90 LEU A N 1
ATOM 713 C CA . LEU A 1 90 ? -6.416 9.682 15.290 1.00 95.88 90 LEU A CA 1
ATOM 714 C C . LEU A 1 90 ? -6.215 8.166 15.228 1.00 95.88 90 LEU A C 1
ATOM 716 O O . LEU A 1 90 ? -5.142 7.711 14.830 1.00 95.88 90 LEU A O 1
ATOM 720 N N . VAL A 1 91 ? -7.259 7.382 15.526 1.00 95.69 91 VAL A N 1
ATOM 721 C CA . VAL A 1 91 ? -7.157 5.916 15.497 1.00 95.69 91 VAL A CA 1
ATOM 722 C C . VAL A 1 91 ? -6.875 5.410 14.081 1.00 95.69 91 VAL A C 1
ATOM 724 O O . VAL A 1 91 ? -5.957 4.612 13.893 1.00 95.69 91 VAL A O 1
ATOM 727 N N . LYS A 1 92 ? -7.593 5.906 13.061 1.00 92.69 92 LYS A N 1
ATOM 728 C CA . LYS A 1 92 ? -7.362 5.526 11.654 1.00 92.69 92 LYS A CA 1
ATOM 729 C C . LYS A 1 92 ? -5.928 5.815 11.220 1.00 92.69 92 LYS A C 1
ATOM 731 O O . LYS A 1 92 ? -5.270 4.954 10.636 1.00 92.69 92 LYS A O 1
ATOM 736 N N . ARG A 1 93 ? -5.437 7.025 11.506 1.00 92.38 93 ARG A N 1
ATOM 737 C CA . ARG A 1 93 ? -4.073 7.445 11.170 1.00 92.38 93 ARG A CA 1
ATOM 738 C C . ARG A 1 93 ? -3.042 6.550 11.849 1.00 92.38 93 ARG A C 1
ATOM 740 O O . ARG A 1 93 ? -2.118 6.100 11.175 1.00 92.38 93 ARG A O 1
ATOM 747 N N . ALA A 1 94 ? -3.196 6.299 13.145 1.00 95.25 94 ALA A N 1
ATOM 748 C CA . ALA A 1 94 ? -2.242 5.513 13.911 1.00 95.25 94 ALA A CA 1
ATOM 749 C C . ALA A 1 94 ? -2.203 4.049 13.460 1.00 95.25 94 ALA A C 1
ATOM 751 O O . ALA A 1 94 ? -1.119 3.544 13.176 1.00 95.25 94 ALA A O 1
ATOM 752 N N . ILE A 1 95 ? -3.366 3.407 13.278 1.00 93.38 95 ILE A N 1
ATOM 753 C CA . ILE A 1 95 ? -3.470 2.055 12.703 1.00 93.38 95 ILE A CA 1
ATOM 754 C C . ILE A 1 95 ? -2.718 1.970 11.381 1.00 93.38 95 ILE A C 1
ATOM 756 O O . ILE A 1 95 ? -1.891 1.079 11.182 1.00 93.38 95 ILE A O 1
ATOM 760 N N . ARG A 1 96 ? -2.996 2.924 10.488 1.00 88.75 96 ARG A N 1
ATOM 761 C CA . ARG A 1 96 ? -2.384 2.982 9.168 1.00 88.75 96 ARG A CA 1
ATOM 762 C C . ARG A 1 96 ? -0.863 3.081 9.288 1.00 88.75 96 ARG A C 1
ATOM 764 O O . ARG A 1 96 ? -0.155 2.227 8.771 1.00 88.75 96 ARG A O 1
ATOM 771 N N . LEU A 1 97 ? -0.360 4.096 9.989 1.00 89.56 97 LEU A N 1
ATOM 772 C CA . LEU A 1 97 ? 1.073 4.394 10.051 1.00 89.56 97 LEU A CA 1
ATOM 773 C C . LEU A 1 97 ? 1.890 3.361 10.836 1.00 89.56 97 LEU A C 1
ATOM 775 O O . LEU A 1 97 ? 3.049 3.156 10.486 1.00 89.56 97 LEU A O 1
ATOM 779 N N . ILE A 1 98 ? 1.308 2.699 11.844 1.00 92.25 98 ILE A N 1
ATOM 780 C CA . ILE A 1 98 ? 1.969 1.599 12.564 1.00 92.25 98 ILE A CA 1
ATOM 781 C C . ILE A 1 98 ? 2.131 0.387 11.643 1.00 92.25 98 ILE A C 1
ATOM 783 O O . ILE A 1 98 ? 3.217 -0.179 11.588 1.00 92.25 98 ILE A O 1
ATOM 787 N N . ARG A 1 99 ? 1.104 0.014 10.865 1.00 86.31 99 ARG A N 1
ATOM 788 C CA . ARG A 1 99 ? 1.220 -1.111 9.916 1.00 86.31 99 ARG A CA 1
ATOM 789 C C . ARG A 1 99 ? 2.242 -0.881 8.806 1.00 86.31 99 ARG A C 1
ATOM 791 O O . ARG A 1 99 ? 2.785 -1.848 8.288 1.00 86.31 99 ARG A O 1
ATOM 798 N N . TYR A 1 100 ? 2.499 0.374 8.441 1.00 83.50 100 TYR A N 1
ATOM 799 C CA . TYR A 1 100 ? 3.537 0.725 7.468 1.00 83.50 100 TYR A CA 1
ATOM 800 C C . TYR A 1 100 ? 4.964 0.616 8.024 1.00 83.50 100 TYR A C 1
ATOM 802 O O . TYR A 1 100 ? 5.918 0.722 7.254 1.00 83.50 100 TYR A O 1
ATOM 810 N N . GLN A 1 101 ? 5.139 0.424 9.335 1.00 84.56 101 GLN A N 1
ATOM 811 C CA . GLN A 1 101 ? 6.469 0.261 9.910 1.00 84.56 101 GLN A CA 1
ATOM 812 C C . GLN A 1 101 ? 7.041 -1.110 9.546 1.00 84.56 101 GLN A C 1
ATOM 814 O O . GLN A 1 101 ? 6.389 -2.142 9.705 1.00 84.56 101 GLN A O 1
ATOM 819 N N . GLN A 1 102 ? 8.295 -1.127 9.097 1.00 79.88 102 GLN A N 1
ATOM 820 C CA . GLN A 1 102 ? 9.042 -2.363 8.879 1.00 79.88 102 GLN A CA 1
ATOM 821 C C . GLN A 1 102 ? 9.533 -2.903 10.226 1.00 79.88 102 GLN A C 1
ATOM 823 O O . GLN A 1 102 ? 10.650 -2.635 10.664 1.00 79.88 102 GLN A O 1
ATOM 828 N N . LEU A 1 103 ? 8.656 -3.628 10.915 1.00 85.25 103 LEU A N 1
ATOM 829 C CA . LEU A 1 103 ? 8.947 -4.230 12.211 1.00 85.25 103 LEU A CA 1
ATOM 830 C C . LEU A 1 103 ? 9.548 -5.627 12.048 1.00 85.25 103 LEU A C 1
ATOM 832 O O . LEU A 1 103 ? 9.176 -6.380 11.149 1.00 85.25 103 LEU A O 1
ATOM 836 N N . LEU A 1 104 ? 10.447 -5.998 12.961 1.00 84.69 104 LEU A N 1
ATOM 837 C CA . LEU A 1 104 ? 10.910 -7.381 13.082 1.00 84.69 104 LEU A CA 1
ATOM 838 C C . LEU A 1 104 ? 9.739 -8.282 13.492 1.00 84.69 104 LEU A C 1
ATOM 840 O O . LEU A 1 104 ? 8.899 -7.858 14.279 1.00 84.69 104 LEU A O 1
ATOM 844 N N . GLU A 1 105 ? 9.722 -9.536 13.038 1.00 77.62 105 GLU A N 1
ATOM 845 C CA . GLU A 1 105 ? 8.596 -10.467 13.243 1.00 77.62 105 GLU A CA 1
ATOM 846 C C . GLU A 1 105 ? 8.143 -10.572 14.715 1.00 77.62 105 GLU A C 1
ATOM 848 O O . GLU A 1 105 ? 6.950 -10.538 15.015 1.00 77.62 105 GLU A O 1
ATOM 853 N N . GLY A 1 106 ? 9.099 -10.620 15.653 1.00 81.69 106 GLY A N 1
ATOM 854 C CA . GLY A 1 106 ? 8.806 -10.687 17.090 1.00 81.69 106 GLY A CA 1
ATOM 855 C C . GLY A 1 106 ? 8.168 -9.417 17.667 1.00 81.69 106 GLY A C 1
ATOM 856 O O . GLY A 1 106 ? 7.334 -9.509 18.569 1.00 81.69 106 GLY A O 1
ATOM 857 N N . ASP A 1 107 ? 8.523 -8.244 17.138 1.00 89.88 107 ASP A N 1
ATOM 858 C CA . ASP A 1 107 ? 7.904 -6.972 17.524 1.00 89.88 107 ASP A CA 1
ATOM 859 C C . ASP A 1 107 ? 6.533 -6.845 16.848 1.00 89.88 107 ASP A C 1
ATOM 861 O O . ASP A 1 107 ? 5.538 -6.526 17.501 1.00 89.88 107 ASP A O 1
ATOM 865 N N . LYS A 1 108 ? 6.465 -7.185 15.556 1.00 87.44 108 LYS A N 1
ATOM 866 C CA . LYS A 1 108 ? 5.269 -7.121 14.714 1.00 87.44 108 LYS A CA 1
ATOM 867 C C . LYS A 1 108 ? 4.077 -7.841 15.339 1.00 87.44 108 LYS A C 1
ATOM 869 O O . LYS A 1 108 ? 3.015 -7.238 15.437 1.00 87.44 108 LYS A O 1
ATOM 874 N N . ALA A 1 109 ? 4.254 -9.061 15.850 1.00 86.44 109 ALA A N 1
ATOM 875 C CA . ALA A 1 109 ? 3.167 -9.826 16.470 1.00 86.44 109 ALA A CA 1
ATOM 876 C C . ALA A 1 109 ? 2.469 -9.080 17.630 1.00 86.44 109 ALA A C 1
ATOM 878 O O . ALA A 1 109 ? 1.261 -9.214 17.827 1.00 86.44 109 ALA A O 1
ATOM 879 N N . ARG A 1 110 ? 3.212 -8.262 18.391 1.00 90.62 110 ARG A N 1
ATOM 880 C CA . ARG A 1 110 ? 2.663 -7.466 19.503 1.00 90.62 110 ARG A CA 1
ATOM 881 C C . ARG A 1 110 ? 1.863 -6.271 19.000 1.00 90.62 110 ARG A C 1
ATOM 883 O O . ARG A 1 110 ? 0.789 -5.989 19.527 1.00 90.62 110 ARG A O 1
ATOM 890 N N . PHE A 1 111 ? 2.365 -5.592 17.970 1.00 93.31 111 PHE A N 1
ATOM 891 C CA . PHE A 1 111 ? 1.630 -4.505 17.328 1.00 93.31 111 PHE A CA 1
ATOM 892 C C . PHE A 1 111 ? 0.385 -5.027 16.611 1.00 93.31 111 PHE A C 1
ATOM 894 O O . PHE A 1 111 ? -0.677 -4.429 16.757 1.00 93.31 111 PHE A O 1
ATOM 901 N N . ASP A 1 112 ? 0.470 -6.160 15.913 1.00 87.88 112 ASP A N 1
ATOM 902 C CA . ASP A 1 112 ? -0.656 -6.759 15.194 1.00 87.88 112 ASP A CA 1
ATOM 903 C C . ASP A 1 112 ? -1.842 -7.042 16.122 1.00 87.88 112 ASP A C 1
ATOM 905 O O . ASP A 1 112 ? -2.981 -6.791 15.734 1.00 87.88 112 ASP A O 1
ATOM 909 N N . LEU A 1 113 ? -1.601 -7.473 17.366 1.00 90.38 113 LEU A N 1
ATOM 910 C CA . LEU A 1 113 ? -2.663 -7.655 18.359 1.00 90.38 113 LEU A CA 1
ATOM 911 C C . LEU A 1 113 ? -3.430 -6.349 18.617 1.00 90.38 113 LEU A C 1
ATOM 913 O O . LEU A 1 113 ? -4.651 -6.313 18.459 1.00 90.38 113 LEU A O 1
ATOM 917 N N . ILE A 1 114 ? -2.717 -5.266 18.938 1.00 94.81 114 ILE A N 1
ATOM 918 C CA . ILE A 1 114 ? -3.322 -3.951 19.211 1.00 94.81 114 ILE A CA 1
ATOM 919 C C . ILE A 1 114 ? -4.018 -3.413 17.968 1.00 94.81 114 ILE A C 1
ATOM 921 O O . ILE A 1 114 ? -5.134 -2.904 18.045 1.00 94.81 114 ILE A O 1
ATOM 925 N N . ILE A 1 115 ? -3.364 -3.514 16.813 1.00 93.19 115 ILE A N 1
ATOM 926 C CA . ILE A 1 115 ? -3.897 -2.976 15.571 1.00 93.19 115 ILE A CA 1
ATOM 927 C C . ILE A 1 115 ? -5.160 -3.723 15.142 1.00 93.19 115 ILE A C 1
ATOM 929 O O . ILE A 1 115 ? -6.111 -3.083 14.698 1.00 93.19 115 ILE A O 1
ATOM 933 N N . ASN A 1 116 ? -5.204 -5.047 15.283 1.00 89.00 116 ASN A N 1
ATOM 934 C CA . ASN A 1 116 ? -6.384 -5.835 14.936 1.00 89.00 116 ASN A CA 1
ATOM 935 C C . ASN A 1 116 ? -7.555 -5.547 15.884 1.00 89.00 116 ASN A C 1
ATOM 937 O O . ASN A 1 116 ? -8.688 -5.388 15.421 1.00 89.00 116 ASN A O 1
ATOM 941 N N . GLU A 1 117 ? -7.292 -5.407 17.186 1.00 93.06 117 GLU A N 1
ATOM 942 C CA . GLU A 1 117 ? -8.308 -5.013 18.170 1.00 93.06 117 GLU A CA 1
ATOM 943 C C . GLU A 1 117 ? -8.841 -3.600 17.869 1.00 93.06 117 GLU A C 1
ATOM 945 O O . GLU A 1 117 ? -10.051 -3.387 17.770 1.00 93.06 117 GLU A O 1
ATOM 950 N N . ALA A 1 118 ? -7.943 -2.648 17.600 1.00 94.56 118 ALA A N 1
ATOM 951 C CA . ALA A 1 118 ? -8.292 -1.275 17.252 1.00 94.56 118 ALA A CA 1
ATOM 952 C C . ALA A 1 118 ? -9.083 -1.173 15.936 1.00 94.56 118 ALA A C 1
ATOM 954 O O . ALA A 1 118 ? -10.048 -0.411 15.837 1.00 94.56 118 ALA A O 1
ATOM 955 N N . ALA A 1 119 ? -8.703 -1.955 14.924 1.00 90.94 119 ALA A N 1
ATOM 956 C CA . ALA A 1 119 ? -9.403 -2.024 13.647 1.00 90.94 119 ALA A CA 1
ATOM 957 C C . ALA A 1 119 ? -10.817 -2.595 13.803 1.00 90.94 119 ALA A C 1
ATOM 959 O O . ALA A 1 119 ? -11.759 -2.070 13.208 1.00 90.94 119 ALA A O 1
ATOM 960 N N . THR A 1 120 ? -10.967 -3.628 14.635 1.00 89.56 120 THR A N 1
ATOM 961 C CA . THR A 1 120 ? -12.265 -4.235 14.959 1.00 89.56 120 THR A CA 1
ATOM 962 C C . THR A 1 120 ? -13.168 -3.226 15.664 1.00 89.56 120 THR A C 1
ATOM 964 O O . THR A 1 120 ? -14.300 -3.012 15.233 1.00 89.56 120 THR A O 1
ATOM 967 N N . ALA A 1 121 ? -12.648 -2.512 16.666 1.00 93.62 121 ALA A N 1
ATOM 968 C CA . ALA A 1 121 ? -13.392 -1.465 17.363 1.00 93.62 121 ALA A CA 1
ATOM 969 C C . ALA A 1 121 ? -13.836 -0.333 16.419 1.00 93.62 121 ALA A C 1
ATOM 971 O O . ALA A 1 121 ? -14.989 0.097 16.462 1.00 93.62 121 ALA A O 1
ATOM 972 N N . LEU A 1 122 ? -12.961 0.125 15.515 1.00 92.12 122 LEU A N 1
ATOM 973 C CA . LEU A 1 122 ? -13.348 1.113 14.505 1.00 92.12 122 LEU A CA 1
ATOM 974 C C . LEU A 1 122 ? -14.422 0.583 13.549 1.00 92.12 122 LEU A C 1
ATOM 976 O O . LEU A 1 122 ? -15.310 1.342 13.161 1.00 92.12 122 LEU A O 1
ATOM 980 N N . TYR A 1 123 ? -14.359 -0.692 13.160 1.00 87.94 123 TYR A N 1
ATOM 981 C CA . TYR A 1 123 ? -15.374 -1.313 12.311 1.00 87.94 123 TYR A CA 1
ATOM 982 C C . TYR A 1 123 ? -16.745 -1.371 13.004 1.00 87.94 123 TYR A C 1
ATOM 984 O O . TYR A 1 123 ? -17.763 -1.030 12.396 1.00 87.94 123 TYR A O 1
ATOM 992 N N . GLU A 1 124 ? -16.782 -1.720 14.290 1.00 89.44 124 GLU A N 1
ATOM 993 C CA . GLU A 1 124 ? -18.006 -1.671 15.099 1.00 89.44 124 GLU A CA 1
ATOM 994 C C . GLU A 1 124 ? -18.581 -0.252 15.186 1.00 89.44 124 GLU A C 1
ATOM 996 O O . GLU A 1 124 ? -19.784 -0.054 15.014 1.00 89.44 124 GLU A O 1
ATOM 1001 N N . ILE A 1 125 ? -17.732 0.756 15.403 1.00 90.94 125 ILE A N 1
ATOM 1002 C CA . ILE A 1 125 ? -18.155 2.163 15.423 1.00 90.94 125 ILE A CA 1
ATOM 1003 C C . ILE A 1 125 ? -18.718 2.566 14.056 1.00 90.94 125 ILE A C 1
ATOM 1005 O O . ILE A 1 125 ? -19.809 3.122 13.963 1.00 90.94 125 ILE A O 1
ATOM 1009 N N . SER A 1 126 ? -18.003 2.256 12.977 1.00 86.25 126 SER A N 1
ATOM 1010 C CA . SER A 1 126 ? -18.421 2.583 11.612 1.00 86.25 126 SER A CA 1
ATOM 1011 C C . SER A 1 126 ? -19.763 1.962 11.245 1.00 86.25 126 SER A C 1
ATOM 1013 O O . SER A 1 126 ? -20.614 2.656 10.690 1.00 86.25 126 SER A O 1
ATOM 1015 N N . SER A 1 127 ? -19.974 0.692 11.596 1.00 84.81 127 SER A N 1
ATOM 1016 C CA . SER A 1 127 ? -21.237 -0.009 11.348 1.00 84.81 127 SER A CA 1
ATOM 1017 C C . SER A 1 127 ? -22.383 0.527 12.207 1.00 84.81 127 SER A C 1
ATOM 1019 O O . SER A 1 127 ? -23.482 0.712 11.693 1.00 84.81 127 SER A O 1
ATOM 1021 N N . THR A 1 128 ? -22.129 0.849 13.478 1.00 89.69 128 THR A N 1
ATOM 1022 C CA . THR A 1 128 ? -23.157 1.362 14.401 1.00 89.69 128 THR A CA 1
ATOM 1023 C C . THR A 1 128 ? -23.590 2.786 14.052 1.00 89.69 128 THR A C 1
ATOM 1025 O O . THR A 1 128 ? -24.776 3.102 14.086 1.00 89.69 128 THR A O 1
ATOM 1028 N N . TYR A 1 129 ? -22.641 3.653 13.694 1.00 88.94 129 TYR A N 1
ATOM 1029 C CA . TYR A 1 129 ? -22.879 5.088 13.502 1.00 88.94 129 TYR A CA 1
ATOM 1030 C C . TYR A 1 129 ? -22.898 5.515 12.028 1.00 88.94 129 TYR A C 1
ATOM 1032 O O . TYR A 1 129 ? -22.937 6.706 11.736 1.00 88.94 129 TYR A O 1
ATOM 1040 N N . SER A 1 130 ? -22.874 4.561 11.090 1.00 87.12 130 SER A N 1
ATOM 1041 C CA . SER A 1 130 ? -22.843 4.817 9.638 1.00 87.12 130 SER A CA 1
ATOM 1042 C C . SER A 1 130 ? -21.699 5.740 9.193 1.00 87.12 130 SER A C 1
ATOM 1044 O O . SER A 1 130 ? -21.822 6.496 8.230 1.00 87.12 130 SER A O 1
ATOM 1046 N N . ILE A 1 131 ? -20.563 5.685 9.892 1.00 85.31 131 ILE A N 1
ATOM 1047 C CA . ILE A 1 131 ? -19.394 6.516 9.589 1.00 85.31 131 ILE A CA 1
ATOM 1048 C C . ILE A 1 131 ? -18.555 5.787 8.542 1.00 85.31 131 ILE A C 1
ATOM 1050 O O . ILE A 1 131 ? -18.149 4.652 8.795 1.00 85.31 131 ILE A O 1
ATOM 1054 N N . PRO A 1 132 ? -18.224 6.389 7.388 1.00 78.94 132 PRO A N 1
ATOM 1055 C CA . PRO A 1 132 ? -17.374 5.732 6.406 1.00 78.94 132 PRO A CA 1
ATOM 1056 C C . PRO A 1 132 ? -15.978 5.494 6.996 1.00 78.94 132 PRO A C 1
ATOM 1058 O O . PRO A 1 132 ? -15.260 6.421 7.387 1.00 78.94 132 PRO A O 1
ATOM 1061 N N . LEU A 1 133 ? -15.577 4.224 7.085 1.00 73.94 133 LEU A N 1
ATOM 1062 C CA . LEU A 1 133 ? -14.277 3.857 7.637 1.00 73.94 133 LEU A CA 1
ATOM 1063 C C . LEU A 1 133 ? -13.146 4.341 6.717 1.00 73.94 133 LEU A C 1
ATOM 1065 O O . LEU A 1 133 ? -12.163 4.870 7.217 1.00 73.94 133 LEU A O 1
ATOM 1069 N N . ASN A 1 134 ? -13.298 4.223 5.392 1.00 73.00 134 ASN A N 1
ATOM 1070 C CA . ASN A 1 134 ? -12.278 4.582 4.390 1.00 73.00 134 ASN A CA 1
ATOM 1071 C C . ASN A 1 134 ? -10.840 4.248 4.854 1.00 73.00 134 ASN A C 1
ATOM 1073 O O . ASN A 1 134 ? -9.925 5.048 4.678 1.00 73.00 134 ASN A O 1
ATOM 1077 N N . ILE A 1 135 ? -10.657 3.102 5.525 1.00 69.44 135 ILE A N 1
ATOM 1078 C CA . ILE A 1 135 ? -9.327 2.624 5.898 1.00 69.44 135 ILE A CA 1
ATOM 1079 C C . ILE A 1 135 ? -8.814 1.841 4.712 1.00 69.44 135 ILE A C 1
ATOM 1081 O O . ILE A 1 135 ? -9.420 0.858 4.286 1.00 69.44 135 ILE A O 1
ATOM 1085 N N . GLU A 1 136 ? -7.695 2.308 4.196 1.00 70.62 136 GLU A N 1
ATOM 1086 C CA . GLU A 1 136 ? -6.949 1.636 3.154 1.00 70.62 136 GLU A CA 1
ATOM 1087 C C . GLU A 1 136 ? -5.899 0.770 3.824 1.00 70.62 136 GLU A C 1
ATOM 1089 O O . GLU A 1 136 ? -5.058 1.255 4.588 1.00 70.62 136 GLU A O 1
ATOM 1094 N N . TRP A 1 137 ? -5.983 -0.525 3.557 1.00 70.75 137 TRP A N 1
ATOM 1095 C CA . TRP A 1 137 ? -5.000 -1.486 4.014 1.00 70.75 137 TRP A CA 1
ATOM 1096 C C . TRP A 1 137 ? -3.960 -1.664 2.923 1.00 70.75 137 TRP A C 1
ATOM 1098 O O . TRP A 1 137 ? -4.298 -2.015 1.794 1.00 70.75 137 TRP A O 1
ATOM 1108 N N . LEU A 1 138 ? -2.695 -1.442 3.270 1.00 69.38 138 LEU A N 1
ATOM 1109 C CA . LEU A 1 138 ? -1.604 -1.840 2.401 1.00 69.38 138 LEU A CA 1
ATOM 1110 C C . LEU A 1 138 ? -1.550 -3.366 2.375 1.00 69.38 138 LEU A C 1
ATOM 1112 O O . LEU A 1 138 ? -1.197 -3.990 3.375 1.00 69.38 138 LEU A O 1
ATOM 1116 N N . LEU A 1 139 ? -1.917 -3.957 1.243 1.00 72.44 139 LEU A N 1
ATOM 1117 C CA . LEU A 1 139 ? -1.757 -5.396 1.029 1.00 72.44 139 LEU A CA 1
ATOM 1118 C C . LEU A 1 139 ? -0.301 -5.739 0.720 1.00 72.44 139 LEU A C 1
ATOM 1120 O O . LEU A 1 139 ? 0.206 -6.769 1.153 1.00 72.44 139 LEU A O 1
ATOM 1124 N N . TYR A 1 140 ? 0.370 -4.853 -0.010 1.00 80.31 140 TYR A N 1
ATOM 1125 C CA . TYR A 1 140 ? 1.734 -5.045 -0.459 1.00 80.31 140 TYR A CA 1
ATOM 1126 C C . TYR A 1 140 ? 2.411 -3.700 -0.710 1.00 80.31 140 TYR A C 1
ATOM 1128 O O . TYR A 1 140 ? 1.804 -2.789 -1.266 1.00 80.31 140 TYR A O 1
ATOM 1136 N N . SER A 1 141 ? 3.676 -3.589 -0.318 1.00 79.88 141 SER A N 1
ATOM 1137 C CA . SER A 1 141 ? 4.561 -2.496 -0.711 1.00 79.88 141 SER A CA 1
ATOM 1138 C C . SER A 1 141 ? 5.936 -3.072 -0.955 1.00 79.88 141 SER A C 1
ATOM 1140 O O . SER A 1 141 ? 6.436 -3.854 -0.146 1.00 79.88 141 SER A O 1
ATOM 1142 N N . PHE A 1 142 ? 6.571 -2.618 -2.025 1.00 78.94 142 PHE A N 1
ATOM 1143 C CA . PHE A 1 142 ? 7.936 -2.979 -2.343 1.00 78.94 142 PHE A CA 1
ATOM 1144 C C . PHE A 1 142 ? 8.752 -1.728 -2.624 1.00 78.94 142 PHE A C 1
ATOM 1146 O O . PHE A 1 142 ? 8.287 -0.795 -3.276 1.00 78.94 142 PHE A O 1
ATOM 1153 N N . ARG A 1 143 ? 9.972 -1.714 -2.094 1.00 76.69 143 ARG A N 1
ATOM 1154 C CA . ARG A 1 143 ? 10.983 -0.716 -2.418 1.00 76.69 143 ARG A CA 1
ATOM 1155 C C . ARG A 1 143 ? 12.113 -1.448 -3.107 1.00 76.69 143 ARG A C 1
ATOM 1157 O O . ARG A 1 143 ? 12.643 -2.410 -2.561 1.00 76.69 143 ARG A O 1
ATOM 1164 N N . PHE A 1 144 ? 12.527 -0.941 -4.258 1.00 75.88 144 PHE A N 1
ATOM 1165 C CA . PHE A 1 144 ? 13.578 -1.529 -5.086 1.00 75.88 144 PHE A CA 1
ATOM 1166 C C . PHE A 1 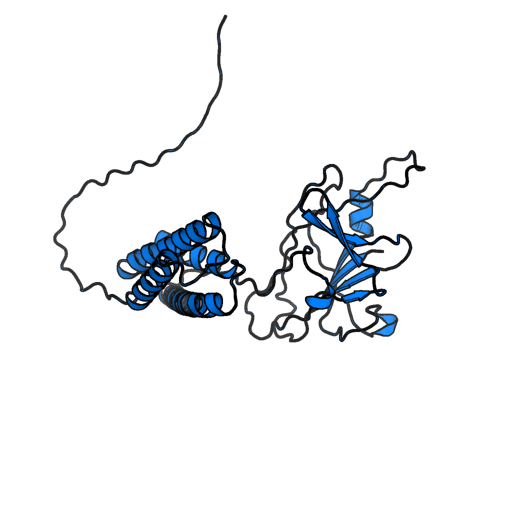144 ? 14.980 -1.474 -4.455 1.00 75.88 144 PHE A C 1
ATOM 1168 O O . PHE A 1 144 ? 15.966 -1.628 -5.148 1.00 75.88 144 PHE A O 1
ATOM 1175 N N . SER A 1 145 ? 15.114 -1.213 -3.150 1.00 70.81 145 SER A N 1
ATOM 1176 C CA . SER A 1 145 ? 16.378 -1.322 -2.397 1.00 70.81 145 SER A CA 1
ATOM 1177 C C . SER A 1 145 ? 16.750 -2.765 -2.073 1.00 70.81 145 SER A C 1
ATOM 1179 O O . SER A 1 145 ? 17.825 -3.030 -1.544 1.00 70.81 145 SER A O 1
ATOM 1181 N N . GLU A 1 146 ? 15.832 -3.683 -2.335 1.00 68.50 146 GLU A N 1
ATOM 1182 C CA . GLU A 1 146 ? 15.953 -5.102 -2.063 1.00 68.50 146 GLU A CA 1
ATOM 1183 C C . GLU A 1 146 ? 16.036 -5.863 -3.388 1.00 68.50 146 GLU A C 1
ATOM 1185 O O . GLU A 1 146 ? 15.568 -5.387 -4.423 1.00 68.50 146 GLU A O 1
ATOM 1190 N N . ASP A 1 147 ? 16.639 -7.046 -3.356 1.00 77.88 147 ASP A N 1
ATOM 1191 C CA . ASP A 1 147 ? 16.748 -7.903 -4.532 1.00 77.88 147 ASP A CA 1
ATOM 1192 C C . ASP A 1 147 ? 15.359 -8.331 -5.053 1.00 77.88 147 ASP A C 1
ATOM 1194 O O . ASP A 1 147 ? 14.488 -8.729 -4.272 1.00 77.88 147 ASP A O 1
ATOM 1198 N N . LEU A 1 148 ? 15.162 -8.239 -6.375 1.00 81.12 148 LEU A N 1
ATOM 1199 C CA . LEU A 1 148 ? 13.877 -8.480 -7.045 1.00 81.12 148 LEU A CA 1
ATOM 1200 C C . LEU A 1 148 ? 13.397 -9.916 -6.820 1.00 81.12 148 LEU A C 1
ATOM 1202 O O . LEU A 1 148 ? 12.253 -10.139 -6.414 1.00 81.12 148 LEU A O 1
ATOM 1206 N N . GLU A 1 149 ? 14.290 -10.882 -7.040 1.00 77.88 149 GLU A N 1
ATOM 1207 C CA . GLU A 1 149 ? 13.957 -12.307 -7.006 1.00 77.88 149 GLU A CA 1
ATOM 1208 C C . GLU A 1 149 ? 13.552 -12.744 -5.593 1.00 77.88 149 GLU A C 1
ATOM 1210 O O . GLU A 1 149 ? 12.542 -13.425 -5.403 1.00 77.88 149 GLU A O 1
ATOM 1215 N N . ASN A 1 150 ? 14.269 -12.260 -4.575 1.00 75.00 150 ASN A N 1
ATOM 1216 C CA . ASN A 1 150 ? 13.985 -12.559 -3.171 1.00 75.00 150 ASN A CA 1
ATOM 1217 C C . ASN A 1 150 ? 12.609 -12.068 -2.690 1.00 75.00 150 ASN A C 1
ATOM 1219 O O . ASN A 1 150 ? 12.102 -12.561 -1.679 1.00 75.00 150 ASN A O 1
ATOM 1223 N N . LYS A 1 151 ? 11.987 -11.111 -3.391 1.00 77.44 151 LYS A N 1
ATOM 1224 C CA . LYS A 1 151 ? 10.628 -10.628 -3.096 1.00 77.44 151 LYS A CA 1
ATOM 1225 C C . LYS A 1 151 ? 9.566 -11.114 -4.067 1.00 77.44 151 LYS A C 1
ATOM 1227 O O . LYS A 1 151 ? 8.425 -10.666 -3.968 1.00 77.44 151 LYS A O 1
ATOM 1232 N N . GLY A 1 152 ? 9.917 -12.060 -4.934 1.00 84.69 152 GLY A N 1
ATOM 1233 C CA . GLY A 1 152 ? 8.998 -12.687 -5.875 1.00 84.69 152 GLY A CA 1
ATOM 1234 C C . GLY A 1 152 ? 8.682 -11.828 -7.095 1.00 84.69 152 GLY A C 1
ATOM 1235 O O . GLY A 1 152 ? 7.710 -12.128 -7.785 1.00 84.69 152 GLY A O 1
ATOM 1236 N N . TYR A 1 153 ? 9.468 -10.779 -7.362 1.00 92.44 153 TYR A N 1
ATOM 1237 C CA . TYR A 1 153 ? 9.418 -10.127 -8.664 1.00 92.44 153 TYR A CA 1
ATOM 1238 C C . TYR A 1 153 ? 10.117 -10.997 -9.704 1.00 92.44 153 TYR A C 1
ATOM 1240 O O . TYR A 1 153 ? 11.177 -11.568 -9.448 1.00 92.44 153 TYR A O 1
ATOM 1248 N N . ILE A 1 154 ? 9.531 -11.063 -10.895 1.00 93.00 154 ILE A N 1
ATOM 1249 C CA . ILE A 1 154 ? 10.088 -11.776 -12.041 1.00 93.00 154 ILE A CA 1
ATOM 1250 C C . ILE A 1 154 ? 10.513 -10.741 -13.074 1.00 93.00 154 ILE A C 1
ATOM 1252 O O . ILE A 1 154 ? 9.704 -9.927 -13.518 1.00 93.00 154 ILE A O 1
ATOM 1256 N N . SER A 1 155 ? 11.783 -10.786 -13.468 1.00 92.25 155 SER A N 1
ATOM 1257 C CA . SER A 1 155 ? 12.288 -10.048 -14.621 1.00 92.25 155 SER A CA 1
ATOM 1258 C C . SER A 1 155 ? 12.283 -10.961 -15.844 1.00 92.25 155 SER A C 1
ATOM 1260 O O . SER A 1 155 ? 12.850 -12.054 -15.793 1.00 92.25 155 SER A O 1
ATOM 1262 N N . TRP A 1 156 ? 11.645 -10.527 -16.931 1.00 91.88 156 TRP A N 1
ATOM 1263 C CA . TRP A 1 156 ? 11.680 -11.220 -18.215 1.00 91.88 156 TRP A CA 1
ATOM 1264 C C . TRP A 1 156 ? 12.058 -10.262 -19.362 1.00 91.88 156 TRP A C 1
ATOM 1266 O O . TRP A 1 156 ? 11.507 -9.167 -19.412 1.00 91.88 156 TRP A O 1
ATOM 1276 N N . PRO A 1 157 ? 12.941 -10.650 -20.300 1.00 91.19 157 PRO A N 1
ATOM 1277 C CA . PRO A 1 157 ? 13.859 -11.782 -20.201 1.00 91.19 157 PRO A CA 1
ATOM 1278 C C . PRO A 1 157 ? 14.669 -11.727 -18.901 1.00 91.19 157 PRO A C 1
ATOM 1280 O O . PRO A 1 157 ? 14.768 -10.673 -18.272 1.00 91.19 157 PRO A O 1
ATOM 1283 N N . GLN A 1 158 ? 15.197 -12.865 -18.450 1.00 88.38 158 GLN A N 1
ATOM 1284 C CA . GLN A 1 158 ? 15.895 -12.915 -17.164 1.00 88.38 158 GLN A CA 1
ATOM 1285 C C . GLN A 1 158 ? 17.020 -11.867 -17.117 1.00 88.38 158 GLN A C 1
ATOM 1287 O O . GLN A 1 158 ? 17.883 -11.838 -17.992 1.00 88.38 158 GLN A O 1
ATOM 1292 N N . GLY A 1 159 ? 16.995 -11.007 -16.095 1.00 85.44 159 GLY A N 1
ATOM 1293 C CA . GLY A 1 159 ? 17.977 -9.937 -15.906 1.00 85.44 159 GLY A CA 1
ATOM 1294 C C . GLY A 1 159 ? 17.765 -8.689 -16.771 1.00 85.44 159 GLY A C 1
ATOM 1295 O O . GLY A 1 159 ? 18.599 -7.788 -16.724 1.00 85.44 159 GLY A O 1
ATOM 1296 N N . ALA A 1 160 ? 16.668 -8.596 -17.533 1.00 88.62 160 ALA A N 1
ATOM 1297 C CA . ALA A 1 160 ? 16.337 -7.393 -18.304 1.00 88.62 160 ALA A CA 1
ATOM 1298 C C . ALA A 1 160 ? 16.114 -6.170 -17.401 1.00 88.62 160 ALA A C 1
ATOM 1300 O O . ALA A 1 160 ? 16.440 -5.044 -17.776 1.00 88.62 160 ALA A O 1
ATOM 1301 N N . TRP A 1 161 ? 15.597 -6.409 -16.196 1.00 89.25 161 TRP A N 1
ATOM 1302 C CA . TRP A 1 161 ? 15.443 -5.423 -15.138 1.00 89.25 161 TRP A CA 1
ATOM 1303 C C . TRP A 1 161 ? 16.462 -5.690 -14.038 1.00 89.25 161 TRP A C 1
ATOM 1305 O O . TRP A 1 161 ? 16.588 -6.813 -13.550 1.00 89.25 161 TRP A O 1
ATOM 1315 N N . SER A 1 162 ? 17.162 -4.641 -13.620 1.00 87.12 162 SER A N 1
ATOM 1316 C CA . SER A 1 162 ? 18.157 -4.707 -12.552 1.00 87.12 162 SER A CA 1
ATOM 1317 C C . SER A 1 162 ? 17.916 -3.615 -11.519 1.00 87.12 162 SER A C 1
ATOM 1319 O O . SER A 1 162 ? 17.520 -2.499 -11.867 1.00 87.12 162 SER A O 1
ATOM 1321 N N . VAL A 1 163 ? 18.140 -3.949 -10.250 1.00 87.25 163 VAL A N 1
ATOM 1322 C CA . VAL A 1 163 ? 18.179 -2.973 -9.159 1.00 87.25 163 VAL A CA 1
ATOM 1323 C C . VAL A 1 163 ? 19.522 -2.260 -9.185 1.00 87.25 163 VAL A C 1
ATOM 1325 O O . VAL A 1 163 ? 20.570 -2.898 -9.254 1.00 87.25 163 VAL A O 1
ATOM 1328 N N . ASP A 1 164 ? 19.481 -0.939 -9.098 1.00 82.50 164 ASP A N 1
ATOM 1329 C CA . ASP A 1 164 ? 20.655 -0.079 -9.082 1.00 82.50 164 ASP A CA 1
ATOM 1330 C C . ASP A 1 164 ? 20.448 1.080 -8.092 1.00 82.50 164 ASP A C 1
ATOM 1332 O O . ASP A 1 164 ? 19.358 1.269 -7.542 1.00 82.50 164 ASP A O 1
ATOM 1336 N N . TRP A 1 165 ? 21.512 1.827 -7.813 1.00 80.50 165 TRP A N 1
ATOM 1337 C CA . TRP A 1 165 ? 21.555 2.853 -6.778 1.00 80.50 165 TRP A CA 1
ATOM 1338 C C . TRP A 1 165 ? 22.142 4.158 -7.307 1.00 80.50 165 TRP A C 1
ATOM 1340 O O . TRP A 1 165 ? 23.240 4.196 -7.858 1.00 80.50 165 TRP A O 1
ATOM 1350 N N . ALA A 1 166 ? 21.443 5.267 -7.071 1.00 73.81 166 ALA A N 1
ATOM 1351 C CA . ALA A 1 166 ? 21.944 6.607 -7.353 1.00 73.81 166 ALA A CA 1
ATOM 1352 C C . ALA A 1 166 ? 21.403 7.597 -6.324 1.00 73.81 166 ALA A C 1
ATOM 1354 O O . ALA A 1 166 ? 20.221 7.571 -5.990 1.00 73.81 166 ALA A O 1
ATOM 1355 N N . LEU A 1 167 ? 22.268 8.506 -5.858 1.00 73.56 167 LEU A N 1
ATOM 1356 C CA . LEU A 1 167 ? 21.900 9.586 -4.930 1.00 73.56 167 LEU A CA 1
ATOM 1357 C C . LEU A 1 167 ? 21.141 9.074 -3.687 1.00 73.56 167 LEU A C 1
ATOM 1359 O O . LEU A 1 167 ? 20.091 9.607 -3.333 1.00 73.56 167 LEU A O 1
ATOM 1363 N N . ASP A 1 168 ? 21.652 8.004 -3.067 1.00 71.38 168 ASP A N 1
ATOM 1364 C CA . ASP A 1 168 ? 21.067 7.339 -1.889 1.00 71.38 168 ASP A CA 1
ATOM 1365 C C . ASP A 1 168 ? 19.634 6.808 -2.086 1.00 71.38 168 ASP A C 1
ATOM 1367 O O . ASP A 1 168 ? 18.900 6.568 -1.125 1.00 71.38 168 ASP A O 1
ATOM 1371 N N . ARG A 1 169 ? 19.224 6.597 -3.340 1.00 70.56 169 ARG A N 1
ATOM 1372 C CA . ARG A 1 169 ? 17.953 5.970 -3.700 1.00 70.56 169 ARG A CA 1
ATOM 1373 C C . ARG A 1 169 ? 18.203 4.759 -4.576 1.00 70.56 169 ARG A C 1
ATOM 1375 O O . ARG A 1 169 ? 19.027 4.792 -5.489 1.00 70.56 169 ARG A O 1
ATOM 1382 N N . SER A 1 170 ? 17.456 3.703 -4.307 1.00 77.88 170 SER A N 1
ATOM 1383 C CA . SER A 1 170 ? 17.403 2.548 -5.183 1.00 77.88 170 SER A CA 1
ATOM 1384 C C . SER A 1 170 ? 16.360 2.746 -6.279 1.00 77.88 170 SER A C 1
ATOM 1386 O O . SER A 1 170 ? 15.324 3.386 -6.077 1.00 77.88 170 SER A O 1
ATOM 1388 N N . TYR A 1 171 ? 16.633 2.196 -7.451 1.00 79.50 171 TYR A N 1
ATOM 1389 C CA . TYR A 1 171 ? 15.713 2.183 -8.578 1.00 79.50 171 TYR A CA 1
ATOM 1390 C C . TYR A 1 171 ? 15.855 0.878 -9.351 1.00 79.50 171 TYR A C 1
ATOM 1392 O O . TYR A 1 171 ? 16.824 0.142 -9.189 1.00 79.50 171 TYR A O 1
ATOM 1400 N N . VAL A 1 172 ? 14.880 0.604 -10.211 1.00 85.56 172 VAL A N 1
ATOM 1401 C CA . VAL A 1 172 ? 15.009 -0.426 -11.240 1.00 85.56 172 VAL A CA 1
ATOM 1402 C C . VAL A 1 172 ? 15.304 0.216 -12.579 1.00 85.56 172 VAL A C 1
ATOM 1404 O O . VAL A 1 172 ? 14.739 1.255 -12.920 1.00 85.56 172 VAL A O 1
ATOM 1407 N N . SER A 1 173 ? 16.204 -0.400 -13.335 1.00 84.25 173 SER A N 1
ATOM 1408 C CA . SER A 1 173 ? 16.549 0.021 -14.686 1.00 84.25 173 SER A CA 1
ATOM 1409 C C . SER A 1 173 ? 16.450 -1.134 -15.667 1.00 84.25 173 SER A C 1
ATOM 1411 O O . SER A 1 173 ? 16.765 -2.277 -15.331 1.00 84.25 173 SER A O 1
ATOM 1413 N N . VAL A 1 174 ? 16.036 -0.795 -16.885 1.00 86.06 174 VAL A N 1
ATOM 1414 C CA . VAL A 1 174 ? 16.105 -1.645 -18.071 1.00 86.06 174 VAL A CA 1
ATOM 1415 C C . VAL A 1 174 ? 17.212 -1.093 -18.968 1.00 86.06 174 VAL A C 1
ATOM 1417 O O . VAL A 1 174 ? 17.250 0.108 -19.248 1.00 86.06 174 VAL A O 1
ATOM 1420 N N . GLN A 1 175 ? 18.183 -1.935 -19.327 1.00 70.25 175 GLN A N 1
ATOM 1421 C CA . GLN A 1 175 ? 19.397 -1.491 -20.030 1.00 70.25 175 GLN A CA 1
ATOM 1422 C C . GLN A 1 175 ? 19.369 -1.753 -21.540 1.00 70.25 175 GLN A C 1
ATOM 1424 O O . GLN A 1 175 ? 20.096 -1.082 -22.274 1.00 70.25 175 GLN A O 1
ATOM 1429 N N . ASP A 1 176 ? 18.548 -2.694 -22.013 1.00 66.19 176 ASP A N 1
ATOM 1430 C CA . ASP A 1 176 ? 18.478 -3.051 -23.431 1.00 66.19 176 ASP A CA 1
ATOM 1431 C C . ASP A 1 176 ? 17.311 -2.331 -24.121 1.00 66.19 176 ASP A C 1
ATOM 1433 O O . ASP A 1 176 ? 16.160 -2.462 -23.718 1.00 66.19 176 ASP A O 1
ATOM 1437 N N . SER A 1 177 ? 17.616 -1.539 -25.153 1.00 57.53 177 SER A N 1
ATOM 1438 C CA . SER A 1 177 ? 16.641 -0.719 -25.882 1.00 57.53 177 SER A CA 1
ATOM 1439 C C . SER A 1 177 ? 15.896 -1.472 -26.981 1.00 57.53 177 SER A C 1
ATOM 1441 O O . SER A 1 177 ? 15.065 -0.869 -27.649 1.00 57.53 177 SER A O 1
ATOM 1443 N N . ASN A 1 178 ? 16.256 -2.731 -27.246 1.00 60.22 178 ASN A N 1
ATOM 1444 C CA . ASN A 1 178 ? 15.735 -3.487 -28.388 1.00 60.22 178 ASN A CA 1
ATOM 1445 C C . ASN A 1 178 ? 14.895 -4.706 -27.981 1.00 60.22 178 ASN A C 1
ATOM 1447 O O . ASN A 1 178 ? 14.521 -5.493 -28.851 1.00 60.22 178 ASN A O 1
ATOM 1451 N N . ALA A 1 179 ? 14.628 -4.890 -26.688 1.00 70.62 179 ALA A N 1
ATOM 1452 C CA . ALA A 1 179 ? 13.910 -6.045 -26.176 1.00 70.62 179 ALA A CA 1
ATOM 1453 C C . ALA A 1 179 ? 12.723 -5.608 -25.320 1.00 70.62 179 ALA A C 1
ATOM 1455 O O . ALA A 1 179 ? 12.870 -4.822 -24.387 1.00 70.62 179 ALA A O 1
ATOM 1456 N N . GLN A 1 180 ? 11.565 -6.190 -25.627 1.00 89.50 180 GLN A N 1
ATOM 1457 C CA . GLN A 1 180 ? 10.409 -6.195 -24.744 1.00 89.50 180 GLN A CA 1
ATOM 1458 C C . GLN A 1 180 ? 10.832 -6.724 -23.373 1.00 89.50 180 GLN A C 1
ATOM 1460 O O . GLN A 1 180 ? 11.358 -7.834 -23.281 1.00 89.50 180 GLN A O 1
ATOM 1465 N N . ALA A 1 181 ? 10.610 -5.946 -22.320 1.00 92.56 181 ALA A N 1
ATOM 1466 C CA . ALA A 1 181 ? 11.027 -6.288 -20.971 1.00 92.56 181 ALA A CA 1
ATOM 1467 C C . ALA A 1 181 ? 9.862 -6.149 -19.993 1.00 92.56 181 ALA A C 1
ATOM 1469 O O . ALA A 1 181 ? 9.208 -5.116 -19.919 1.00 92.56 181 ALA A O 1
ATOM 1470 N N . TYR A 1 182 ? 9.648 -7.168 -19.173 1.00 94.31 182 TYR A N 1
ATOM 1471 C CA . TYR A 1 182 ? 8.605 -7.232 -18.161 1.00 94.31 182 TYR A CA 1
ATOM 1472 C C . TYR A 1 182 ? 9.236 -7.319 -16.774 1.00 94.31 182 TYR A C 1
ATOM 1474 O O . TYR A 1 182 ? 10.123 -8.138 -16.524 1.00 94.31 182 TYR A O 1
ATOM 1482 N N . LEU A 1 183 ? 8.740 -6.496 -15.859 1.00 93.88 183 LEU A N 1
ATOM 1483 C CA . LEU A 1 183 ? 8.965 -6.618 -14.427 1.00 93.88 183 LEU A CA 1
ATOM 1484 C C . LEU A 1 183 ? 7.632 -6.944 -13.765 1.00 93.88 183 LEU A C 1
ATOM 1486 O O . LEU A 1 183 ? 6.763 -6.082 -13.654 1.00 93.88 183 LEU A O 1
ATOM 1490 N N . ILE A 1 184 ? 7.467 -8.193 -13.352 1.00 95.62 184 ILE A N 1
ATOM 1491 C CA . ILE A 1 184 ? 6.187 -8.749 -12.913 1.00 95.62 184 ILE A CA 1
ATOM 1492 C C . ILE A 1 184 ? 6.211 -8.907 -11.399 1.00 95.62 184 ILE A C 1
ATOM 1494 O O . ILE A 1 184 ? 7.158 -9.469 -10.854 1.00 95.62 184 ILE A O 1
ATOM 1498 N N . SER A 1 185 ? 5.186 -8.405 -10.720 1.00 94.75 185 SER A N 1
ATOM 1499 C CA . SER A 1 185 ? 5.007 -8.544 -9.277 1.00 94.75 185 SER A CA 1
ATOM 1500 C C . SER A 1 185 ? 4.750 -9.998 -8.863 1.00 94.75 185 SER A C 1
ATOM 1502 O O . SER A 1 185 ? 4.349 -10.821 -9.690 1.00 94.75 185 SER A O 1
ATOM 1504 N N . PRO A 1 186 ? 4.846 -10.307 -7.559 1.00 92.88 186 PRO A N 1
ATOM 1505 C CA . PRO A 1 186 ? 4.191 -11.485 -7.007 1.00 92.88 186 PRO A CA 1
ATOM 1506 C C . PRO A 1 186 ? 2.691 -11.500 -7.320 1.00 92.88 186 PRO A C 1
ATOM 1508 O O . PRO A 1 186 ? 2.083 -10.459 -7.586 1.00 92.88 186 PRO A O 1
ATOM 1511 N N . ASN A 1 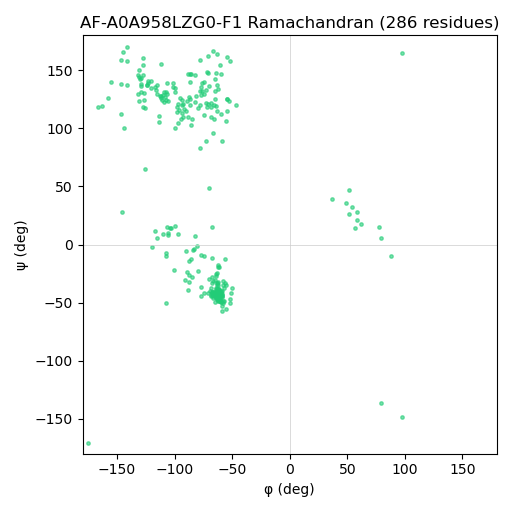187 ? 2.086 -12.681 -7.214 1.00 93.56 187 ASN A N 1
ATOM 1512 C CA . ASN A 1 187 ? 0.642 -12.836 -7.350 1.00 93.56 187 ASN A CA 1
ATOM 1513 C C . ASN A 1 187 ? -0.073 -12.357 -6.084 1.00 93.56 187 ASN A C 1
ATOM 1515 O O . ASN A 1 187 ? 0.272 -12.761 -4.971 1.00 93.56 187 ASN A O 1
ATOM 1519 N N . PHE A 1 188 ? -1.108 -11.544 -6.269 1.00 93.56 188 PHE A N 1
ATOM 1520 C CA . PHE A 1 188 ? -1.976 -11.059 -5.205 1.00 93.56 188 PHE A CA 1
ATOM 1521 C C . PHE A 1 188 ? -3.288 -11.846 -5.168 1.00 93.56 188 PHE A C 1
ATOM 1523 O O . PHE A 1 188 ? -3.921 -12.064 -6.202 1.00 93.56 188 PHE A O 1
ATOM 1530 N N . ASP A 1 189 ? -3.711 -12.230 -3.961 1.00 92.69 189 ASP A N 1
ATOM 1531 C CA . ASP A 1 189 ? -5.010 -12.854 -3.701 1.00 92.69 189 ASP A CA 1
ATOM 1532 C C . ASP A 1 189 ? -6.017 -11.777 -3.281 1.00 92.69 189 ASP A C 1
ATOM 1534 O O . ASP A 1 189 ? -5.922 -11.214 -2.187 1.00 92.69 189 ASP A O 1
ATOM 1538 N N . LEU A 1 190 ? -6.967 -11.465 -4.164 1.00 93.88 190 LEU A N 1
ATOM 1539 C CA . LEU A 1 190 ? -7.986 -10.435 -3.959 1.00 93.88 190 LEU A CA 1
ATOM 1540 C C . LEU A 1 190 ? -9.361 -11.021 -3.598 1.00 93.88 190 LEU A C 1
ATOM 1542 O O . LEU A 1 190 ? -10.361 -10.301 -3.639 1.00 93.88 190 LEU A O 1
ATOM 1546 N N . ARG A 1 191 ? -9.445 -12.308 -3.227 1.00 91.69 191 ARG A N 1
ATOM 1547 C CA . ARG A 1 191 ? -10.722 -12.972 -2.891 1.00 91.69 191 ARG A CA 1
ATOM 1548 C C . ARG A 1 191 ? -11.441 -12.359 -1.695 1.00 91.69 191 ARG A C 1
ATOM 1550 O O . ARG A 1 191 ? -12.658 -12.212 -1.726 1.00 91.69 191 ARG A O 1
ATOM 1557 N N . ASP A 1 192 ? -10.682 -11.956 -0.681 1.00 84.31 192 ASP A N 1
ATOM 1558 C CA . ASP A 1 192 ? -11.214 -11.423 0.579 1.00 84.31 192 ASP A CA 1
ATOM 1559 C C . ASP A 1 192 ? -11.077 -9.891 0.682 1.00 84.31 192 ASP A C 1
ATOM 1561 O O . ASP A 1 192 ? -11.232 -9.298 1.755 1.00 84.31 192 ASP A O 1
ATOM 1565 N N . VAL A 1 193 ? -10.789 -9.220 -0.440 1.00 85.19 193 VAL A N 1
ATOM 1566 C CA . VAL A 1 193 ? -10.593 -7.768 -0.504 1.00 85.19 193 VAL A CA 1
ATOM 1567 C C . VAL A 1 193 ? -11.864 -7.094 -1.021 1.00 85.19 193 VAL A C 1
ATOM 1569 O O . VAL A 1 193 ? -12.435 -7.493 -2.026 1.00 85.19 193 VAL A O 1
ATOM 1572 N N . LYS A 1 194 ? -12.333 -6.043 -0.334 1.00 80.56 194 LYS A N 1
ATOM 1573 C CA . LYS A 1 194 ? -13.566 -5.322 -0.722 1.00 80.56 194 LYS A CA 1
ATOM 1574 C C . LYS A 1 194 ? -13.328 -4.147 -1.667 1.00 80.56 194 LYS A C 1
ATOM 1576 O O . LYS A 1 194 ? -14.222 -3.772 -2.415 1.00 80.56 194 LYS A O 1
ATOM 1581 N N . ARG A 1 195 ? -12.166 -3.506 -1.548 1.00 84.69 195 ARG A N 1
ATOM 1582 C CA . ARG A 1 195 ? -11.726 -2.364 -2.356 1.00 84.69 195 ARG A CA 1
ATOM 1583 C C . ARG A 1 195 ? -10.222 -2.483 -2.506 1.00 84.69 195 ARG A C 1
ATOM 1585 O O . ARG A 1 195 ? -9.508 -2.375 -1.511 1.00 84.69 195 ARG A O 1
ATOM 1592 N N . ALA A 1 196 ? -9.772 -2.748 -3.720 1.00 90.25 196 ALA A N 1
ATOM 1593 C CA . ALA A 1 196 ? -8.367 -2.895 -4.042 1.00 90.25 196 ALA A CA 1
ATOM 1594 C C . ALA A 1 196 ? -7.984 -1.786 -5.020 1.00 90.25 196 ALA A C 1
ATOM 1596 O O . ALA A 1 196 ? -8.722 -1.488 -5.954 1.00 90.25 196 ALA A O 1
ATOM 1597 N N . SER A 1 197 ? -6.841 -1.159 -4.789 1.00 92.81 197 SER A N 1
ATOM 1598 C CA . SER A 1 197 ? -6.196 -0.295 -5.773 1.00 92.81 197 SER A CA 1
ATOM 1599 C C . SER A 1 197 ? -4.692 -0.415 -5.610 1.00 92.81 197 SER A C 1
ATOM 1601 O O . SER A 1 197 ? -4.219 -0.821 -4.544 1.00 92.81 197 SER A O 1
ATOM 1603 N N . PHE A 1 198 ? -3.948 -0.065 -6.650 1.00 93.25 198 PHE A N 1
ATOM 1604 C CA . PHE A 1 198 ? -2.506 0.105 -6.540 1.00 93.25 198 PHE A CA 1
ATOM 1605 C C . PHE A 1 198 ? -2.091 1.471 -7.076 1.00 93.25 198 PHE A C 1
ATOM 1607 O O . PHE A 1 198 ? -2.778 2.076 -7.897 1.00 93.25 198 PHE A O 1
ATOM 1614 N N . ALA A 1 199 ? -0.964 1.954 -6.577 1.00 91.00 199 ALA A N 1
ATOM 1615 C CA . ALA A 1 199 ? -0.263 3.115 -7.092 1.00 91.00 199 ALA A CA 1
ATOM 1616 C C . ALA A 1 199 ? 1.234 2.833 -7.010 1.00 91.00 199 ALA A C 1
ATOM 1618 O O . ALA A 1 199 ? 1.671 1.982 -6.227 1.00 91.00 199 ALA A O 1
ATOM 1619 N N . ILE A 1 200 ? 2.006 3.546 -7.818 1.00 87.56 200 ILE A N 1
ATOM 1620 C CA . ILE A 1 200 ? 3.460 3.480 -7.793 1.00 87.56 200 ILE A CA 1
ATOM 1621 C C . ILE A 1 200 ? 4.038 4.866 -7.563 1.00 87.56 200 ILE A C 1
ATOM 1623 O O . ILE A 1 200 ? 3.568 5.856 -8.116 1.00 87.56 200 ILE A O 1
ATOM 1627 N N . GLU A 1 201 ? 5.094 4.922 -6.766 1.00 82.69 201 GLU A N 1
ATOM 1628 C CA . GLU A 1 201 ? 5.966 6.083 -6.699 1.00 82.69 201 GLU A CA 1
ATOM 1629 C C . GLU A 1 201 ? 7.115 5.838 -7.680 1.00 82.69 201 GLU A C 1
ATOM 1631 O O . GLU A 1 201 ? 7.897 4.901 -7.505 1.00 82.69 201 GLU A O 1
ATOM 1636 N N . HIS A 1 202 ? 7.192 6.631 -8.749 1.00 77.38 202 HIS A N 1
ATOM 1637 C CA . HIS A 1 202 ? 8.163 6.404 -9.815 1.00 77.38 202 HIS A CA 1
ATOM 1638 C C . HIS A 1 202 ? 8.943 7.658 -10.202 1.00 77.38 202 HIS A C 1
ATOM 1640 O O . HIS A 1 202 ? 8.448 8.784 -10.213 1.00 77.38 202 HIS A O 1
ATOM 1646 N N . THR A 1 203 ? 10.210 7.437 -10.537 1.00 76.94 203 THR A N 1
ATOM 1647 C CA . THR A 1 203 ? 11.078 8.414 -11.192 1.00 76.94 203 THR A CA 1
ATOM 1648 C C . THR A 1 203 ? 11.611 7.732 -12.431 1.00 76.94 203 THR A C 1
ATOM 1650 O O . THR A 1 203 ? 12.297 6.721 -12.311 1.00 76.94 203 THR A O 1
ATOM 1653 N N . ILE A 1 204 ? 11.288 8.254 -13.610 1.00 74.56 204 ILE A N 1
ATOM 1654 C CA . ILE A 1 204 ? 11.763 7.660 -14.857 1.00 74.56 204 ILE A CA 1
ATOM 1655 C C . ILE A 1 204 ? 12.783 8.594 -15.491 1.00 74.56 204 ILE A C 1
ATOM 1657 O O . ILE A 1 204 ? 12.541 9.795 -15.637 1.00 74.56 204 ILE A O 1
ATOM 1661 N N . ASN A 1 205 ? 13.939 8.034 -15.840 1.00 74.31 205 ASN A N 1
ATOM 1662 C CA . ASN A 1 205 ? 15.003 8.738 -16.530 1.00 74.31 205 ASN A CA 1
ATOM 1663 C C . ASN A 1 205 ? 15.395 7.967 -17.789 1.00 74.31 205 ASN A C 1
ATOM 1665 O O . ASN A 1 205 ? 15.779 6.803 -17.717 1.00 74.31 205 ASN A O 1
ATOM 1669 N N . ILE A 1 206 ? 15.337 8.641 -18.935 1.00 72.12 206 ILE A N 1
ATOM 1670 C CA . ILE A 1 206 ? 15.798 8.088 -20.208 1.00 72.12 206 ILE A CA 1
ATOM 1671 C C . ILE A 1 206 ? 17.208 8.608 -20.489 1.00 72.12 206 ILE A C 1
ATOM 1673 O O . ILE A 1 206 ? 17.414 9.801 -20.758 1.00 72.12 206 ILE A O 1
ATOM 1677 N N . ASN A 1 207 ? 18.180 7.694 -20.482 1.00 69.69 207 ASN A N 1
ATOM 1678 C CA . ASN A 1 207 ? 19.556 7.999 -20.855 1.00 69.69 207 ASN A CA 1
ATOM 1679 C C . ASN A 1 207 ? 19.641 8.373 -22.343 1.00 69.69 207 ASN A C 1
ATOM 1681 O O . ASN A 1 207 ? 19.322 7.590 -23.235 1.00 69.69 207 ASN A O 1
ATOM 1685 N N . ARG A 1 208 ? 20.107 9.594 -22.629 1.00 65.81 208 ARG A N 1
ATOM 1686 C CA . ARG A 1 208 ? 20.304 10.073 -24.004 1.00 65.81 208 ARG A CA 1
ATOM 1687 C C . ARG A 1 208 ? 21.544 9.413 -24.603 1.00 65.81 208 ARG A C 1
ATOM 1689 O O . ARG A 1 208 ? 22.638 9.523 -24.049 1.00 65.81 208 ARG A O 1
ATOM 1696 N N . ASN A 1 209 ? 21.413 8.841 -25.799 1.00 62.91 209 ASN A N 1
ATOM 1697 C CA . ASN A 1 209 ? 22.584 8.532 -26.612 1.00 62.91 209 ASN A CA 1
ATOM 1698 C C . ASN A 1 209 ? 23.287 9.854 -26.976 1.00 62.91 209 ASN A C 1
ATOM 1700 O O . ASN A 1 209 ? 22.727 10.688 -27.694 1.00 62.91 209 ASN A O 1
ATOM 1704 N N . LYS A 1 210 ? 24.518 10.047 -26.477 1.00 60.75 210 LYS A N 1
ATOM 1705 C CA . LYS A 1 210 ? 25.317 11.283 -26.614 1.00 60.75 210 LYS A CA 1
ATOM 1706 C C . LYS A 1 210 ? 25.543 11.732 -28.070 1.00 60.75 210 LYS A C 1
ATOM 1708 O O . LYS A 1 210 ? 25.993 12.849 -28.289 1.00 60.75 210 LYS A O 1
ATOM 1713 N N . ARG A 1 211 ? 25.240 10.881 -29.059 1.00 60.16 211 ARG A N 1
ATOM 1714 C CA . ARG A 1 211 ? 25.399 11.159 -30.496 1.00 60.16 211 ARG A CA 1
ATOM 1715 C C . ARG A 1 211 ? 24.195 11.841 -31.160 1.00 60.16 211 ARG A C 1
ATOM 1717 O O . ARG A 1 211 ? 24.343 12.331 -32.274 1.00 60.16 211 ARG A O 1
ATOM 1724 N N . SER A 1 212 ? 23.021 11.884 -30.524 1.00 65.88 212 SER A N 1
ATOM 1725 C CA . SER A 1 212 ? 21.845 12.553 -31.102 1.00 65.88 212 SER A CA 1
ATOM 1726 C C . SER A 1 212 ? 21.807 14.028 -30.709 1.00 65.88 212 SER A C 1
ATOM 1728 O O . SER A 1 212 ? 21.775 14.345 -29.520 1.00 65.88 212 SER A O 1
ATOM 1730 N N . THR A 1 213 ? 21.755 14.932 -31.690 1.00 64.75 213 THR A N 1
ATOM 1731 C CA . THR A 1 213 ? 21.584 16.384 -31.489 1.00 64.75 213 THR A CA 1
ATOM 1732 C C . THR A 1 213 ? 20.120 16.812 -31.368 1.00 64.75 213 THR A C 1
ATOM 1734 O O . THR A 1 213 ? 19.862 17.926 -30.926 1.00 64.75 213 THR A O 1
ATOM 1737 N N . LYS A 1 214 ? 19.158 15.938 -31.695 1.00 70.62 214 LYS A N 1
ATOM 1738 C CA . LYS A 1 214 ? 17.726 16.238 -31.558 1.00 70.62 214 LYS A CA 1
ATOM 1739 C C . LYS A 1 214 ? 17.288 16.143 -30.101 1.00 70.62 214 LYS A C 1
ATOM 1741 O O . LYS A 1 214 ? 17.638 15.183 -29.411 1.00 70.62 214 LYS A O 1
ATOM 1746 N N . ASP A 1 215 ? 16.503 17.117 -29.657 1.00 68.62 215 ASP A N 1
ATOM 1747 C CA . ASP A 1 215 ? 15.797 17.017 -28.387 1.00 68.62 215 ASP A CA 1
ATOM 1748 C C . ASP A 1 215 ? 14.719 15.943 -28.507 1.00 68.62 215 ASP A C 1
ATOM 1750 O O . ASP A 1 215 ? 13.839 16.008 -29.363 1.00 68.62 215 ASP A O 1
ATOM 1754 N N . LEU A 1 216 ? 14.851 14.908 -27.683 1.00 71.50 216 LEU A N 1
ATOM 1755 C CA . LEU A 1 216 ? 13.865 13.846 -27.575 1.00 71.50 216 LEU A CA 1
ATOM 1756 C C . LEU A 1 216 ? 12.745 14.326 -26.657 1.00 71.50 216 LEU A C 1
ATOM 1758 O O . LEU A 1 216 ? 13.013 14.756 -25.528 1.00 71.50 216 LEU A O 1
ATOM 1762 N N . ASP A 1 217 ? 11.500 14.222 -27.119 1.00 78.50 217 ASP A N 1
ATOM 1763 C CA . ASP A 1 217 ? 10.352 14.370 -26.232 1.00 78.50 217 ASP A CA 1
ATOM 1764 C C . ASP A 1 217 ? 10.253 13.124 -25.348 1.00 78.50 217 ASP A C 1
ATOM 1766 O O . ASP A 1 217 ? 9.628 12.123 -25.689 1.00 78.50 217 ASP A O 1
ATOM 1770 N N . ARG A 1 218 ? 10.939 13.177 -24.203 1.00 76.62 218 ARG A N 1
ATOM 1771 C CA . ARG A 1 218 ? 10.982 12.075 -23.238 1.00 76.62 218 ARG A CA 1
ATOM 1772 C C . ARG A 1 218 ? 9.594 11.692 -22.741 1.00 76.62 218 ARG A C 1
ATOM 1774 O O . ARG A 1 218 ? 9.381 10.527 -22.447 1.00 76.62 218 ARG A O 1
ATOM 1781 N N . ARG A 1 219 ? 8.660 12.646 -22.652 1.00 78.06 219 ARG A N 1
ATOM 1782 C CA . ARG A 1 219 ? 7.296 12.355 -22.203 1.00 78.06 219 ARG A CA 1
ATOM 1783 C C . ARG A 1 219 ? 6.584 11.475 -23.220 1.00 78.06 219 ARG A C 1
ATOM 1785 O O . ARG A 1 219 ? 5.908 10.534 -22.825 1.00 78.06 219 ARG A O 1
ATOM 1792 N N . GLU A 1 220 ? 6.746 11.785 -24.501 1.00 80.44 220 GLU A N 1
ATOM 1793 C CA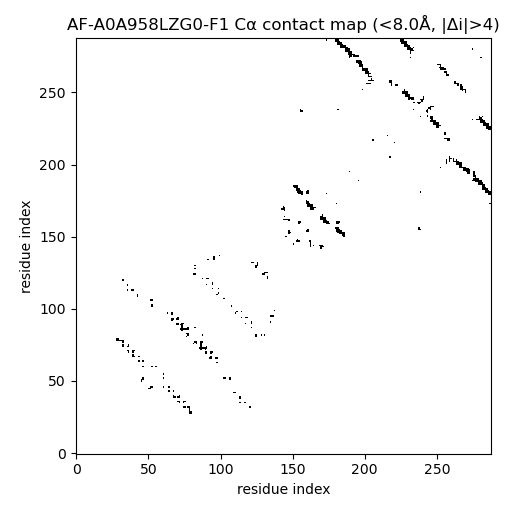 . GLU A 1 220 ? 6.147 10.997 -25.574 1.00 80.44 220 GLU A CA 1
ATOM 1794 C C . GLU A 1 220 ? 6.771 9.604 -25.660 1.00 80.44 220 GLU A C 1
ATOM 1796 O O . GLU A 1 220 ? 6.042 8.624 -25.743 1.00 80.44 220 GLU A O 1
ATOM 1801 N N . ILE A 1 221 ? 8.100 9.501 -25.525 1.00 80.31 221 ILE A N 1
ATOM 1802 C CA . ILE A 1 221 ? 8.783 8.200 -25.464 1.00 80.31 221 ILE A CA 1
ATOM 1803 C C . ILE A 1 221 ? 8.240 7.375 -24.299 1.00 80.31 221 ILE A C 1
ATOM 1805 O O . ILE A 1 221 ? 7.811 6.255 -24.516 1.00 80.31 221 ILE A O 1
ATOM 1809 N N . LEU A 1 222 ? 8.172 7.941 -23.090 1.00 80.81 222 LEU A N 1
ATOM 1810 C CA . LEU A 1 222 ? 7.669 7.220 -21.917 1.00 80.81 222 LEU A CA 1
ATOM 1811 C C . LEU A 1 222 ? 6.231 6.742 -22.073 1.00 80.81 222 LEU A C 1
ATOM 1813 O O . LEU A 1 222 ? 5.916 5.639 -21.650 1.00 80.81 222 LEU A O 1
ATOM 1817 N N . LYS A 1 223 ? 5.360 7.554 -22.675 1.00 82.50 223 LYS A N 1
ATOM 1818 C CA . LYS A 1 223 ? 3.977 7.145 -22.945 1.00 82.50 223 LYS A CA 1
ATOM 1819 C C . LYS A 1 223 ? 3.881 5.994 -23.943 1.00 82.50 223 LYS A C 1
ATOM 1821 O O . LYS A 1 223 ? 2.913 5.248 -23.898 1.00 82.50 223 LYS A O 1
ATOM 1826 N N . GLN A 1 224 ? 4.830 5.905 -24.869 1.00 83.06 224 GLN A N 1
ATOM 1827 C CA . GLN A 1 224 ? 4.843 4.875 -25.902 1.00 83.06 224 GLN A CA 1
ATOM 1828 C C . GLN A 1 224 ? 5.554 3.605 -25.443 1.00 83.06 224 GLN A C 1
ATOM 1830 O O . GLN A 1 224 ? 5.144 2.534 -25.866 1.00 83.06 224 GLN A O 1
ATOM 1835 N N . SER A 1 225 ? 6.571 3.734 -24.588 1.00 86.06 225 SER A N 1
ATOM 1836 C CA . SER A 1 225 ? 7.495 2.657 -24.238 1.00 86.06 225 SER A CA 1
ATOM 1837 C C . SER A 1 225 ? 7.305 2.096 -22.834 1.00 86.06 225 SER A C 1
ATOM 1839 O O . SER A 1 225 ? 8.000 1.160 -22.482 1.00 86.06 225 SER A O 1
ATOM 1841 N N . PHE A 1 226 ? 6.500 2.708 -21.958 1.00 89.00 226 PHE A N 1
ATOM 1842 C CA . PHE A 1 226 ? 6.316 2.240 -20.580 1.00 89.00 226 PHE A CA 1
ATOM 1843 C C . PHE A 1 226 ? 4.839 2.069 -20.256 1.00 89.00 226 PHE A C 1
ATOM 1845 O O . PHE A 1 226 ? 4.077 3.036 -20.223 1.00 89.00 226 PHE A O 1
ATOM 1852 N N . HIS A 1 227 ? 4.465 0.835 -19.934 1.00 92.50 227 HIS A N 1
ATOM 1853 C CA . HIS A 1 227 ? 3.084 0.446 -19.679 1.00 92.50 227 HIS A CA 1
ATOM 1854 C C . HIS A 1 227 ? 2.986 -0.311 -18.359 1.00 92.50 227 HIS A C 1
ATOM 1856 O O . HIS A 1 227 ? 3.859 -1.111 -18.018 1.00 92.50 227 HIS A O 1
ATOM 1862 N N . ALA A 1 228 ? 1.901 -0.094 -17.620 1.00 94.56 228 ALA A N 1
ATOM 1863 C CA . ALA A 1 228 ? 1.503 -0.995 -16.549 1.00 94.56 228 ALA A CA 1
ATOM 1864 C C . ALA A 1 228 ? 0.401 -1.913 -17.072 1.00 94.56 228 ALA A C 1
ATOM 1866 O O . ALA A 1 228 ? -0.534 -1.461 -17.730 1.00 94.56 228 ALA A O 1
ATOM 1867 N N . LYS A 1 229 ? 0.518 -3.202 -16.774 1.00 97.19 229 LYS A N 1
ATOM 1868 C CA . LYS A 1 229 ? -0.390 -4.246 -17.239 1.00 97.19 229 LYS A CA 1
ATOM 1869 C C . LYS A 1 229 ? -0.831 -5.126 -16.073 1.00 97.19 229 LYS A C 1
ATOM 1871 O O . LYS A 1 229 ? -0.072 -5.321 -15.126 1.00 97.19 229 LYS A O 1
ATOM 1876 N N . ILE A 1 230 ? -2.037 -5.680 -16.145 1.00 97.81 230 ILE A N 1
ATOM 1877 C CA . ILE A 1 230 ? -2.575 -6.624 -15.155 1.00 97.81 230 ILE A CA 1
ATOM 1878 C C . ILE A 1 230 ? -2.980 -7.919 -15.851 1.00 97.81 230 ILE A C 1
ATOM 1880 O O . ILE A 1 230 ? -3.605 -7.877 -16.907 1.00 97.81 230 ILE A O 1
ATOM 1884 N N . SER A 1 231 ? -2.664 -9.058 -15.240 1.00 97.62 231 SER A N 1
ATOM 1885 C CA . SER A 1 231 ? -3.122 -10.381 -15.674 1.00 97.62 231 SER A CA 1
ATOM 1886 C C . SER A 1 231 ? -3.679 -11.164 -14.483 1.00 97.62 231 SER A C 1
ATOM 1888 O O . SER A 1 231 ? -3.196 -11.026 -13.358 1.00 97.62 231 SER A O 1
ATOM 1890 N N . THR A 1 232 ? -4.704 -11.982 -14.731 1.00 97.44 232 THR A N 1
ATOM 1891 C CA . THR A 1 232 ? -5.270 -12.934 -13.755 1.00 97.44 232 THR A CA 1
ATOM 1892 C C . THR A 1 232 ? -4.931 -14.395 -14.078 1.00 97.44 232 THR A C 1
ATOM 1894 O O . THR A 1 232 ? -5.221 -15.307 -13.298 1.00 97.44 232 THR A O 1
ATOM 1897 N N . ASP A 1 233 ? -4.320 -14.632 -15.240 1.00 96.31 233 ASP A N 1
ATOM 1898 C CA . ASP A 1 233 ? -4.044 -15.948 -15.812 1.00 96.31 233 ASP A CA 1
ATOM 1899 C C . ASP A 1 233 ? -2.546 -16.226 -16.028 1.00 96.31 233 ASP A C 1
ATOM 1901 O O . ASP A 1 233 ? -2.183 -17.350 -16.389 1.00 96.31 233 ASP A O 1
ATOM 1905 N N . TYR A 1 234 ? -1.667 -15.262 -15.731 1.00 96.00 234 TYR A N 1
ATOM 1906 C CA . TYR A 1 234 ? -0.220 -15.457 -15.724 1.00 96.00 234 TYR A CA 1
ATOM 1907 C C . TYR A 1 234 ? 0.212 -16.447 -14.629 1.00 96.00 234 TYR A C 1
ATOM 1909 O O . TYR A 1 234 ? -0.078 -16.294 -13.440 1.00 96.00 234 TYR A O 1
ATOM 1917 N N . LYS A 1 235 ? 0.937 -17.495 -15.038 1.00 92.25 235 LYS A N 1
ATOM 1918 C CA . LYS A 1 235 ? 1.376 -18.607 -14.170 1.00 92.25 235 LYS A CA 1
ATOM 1919 C C . LYS A 1 235 ? 2.898 -18.720 -14.043 1.00 92.25 235 LYS A C 1
ATOM 1921 O O . LYS A 1 235 ? 3.385 -19.715 -13.510 1.00 92.25 235 LYS A O 1
ATOM 1926 N N . GLY A 1 236 ? 3.637 -17.714 -14.508 1.00 91.50 236 GLY A N 1
ATOM 1927 C CA . GLY A 1 236 ? 5.097 -17.742 -14.595 1.00 91.50 236 GLY A CA 1
ATOM 1928 C C . GLY A 1 236 ? 5.610 -18.110 -15.990 1.00 91.50 236 GLY A C 1
ATOM 1929 O O . GLY A 1 236 ? 4.872 -18.644 -16.817 1.00 91.50 236 GLY A O 1
ATOM 1930 N N . GLY A 1 237 ? 6.897 -17.852 -16.228 1.00 91.00 237 GLY A N 1
ATOM 1931 C CA . GLY A 1 237 ? 7.571 -18.127 -17.498 1.00 91.00 237 GLY A CA 1
ATOM 1932 C C . GLY A 1 237 ? 7.664 -16.898 -18.401 1.00 91.00 237 GLY A C 1
ATOM 1933 O O . GLY A 1 237 ? 7.814 -15.779 -17.921 1.00 91.00 237 GLY A O 1
ATOM 1934 N N . ASP A 1 238 ? 7.628 -17.127 -19.711 1.00 93.06 238 ASP A N 1
ATOM 1935 C CA . ASP A 1 238 ? 7.592 -16.067 -20.720 1.00 93.06 238 ASP A CA 1
ATOM 1936 C C . ASP A 1 238 ? 6.208 -15.389 -20.710 1.00 93.06 238 ASP A C 1
ATOM 1938 O O . ASP A 1 238 ? 5.214 -16.079 -20.938 1.00 93.06 238 ASP A O 1
ATOM 1942 N N . PRO A 1 239 ? 6.111 -14.080 -20.415 1.00 93.94 239 PRO A N 1
ATOM 1943 C CA . PRO A 1 239 ? 4.850 -13.360 -20.298 1.00 93.94 239 PRO A CA 1
ATOM 1944 C C . PRO A 1 239 ? 4.257 -12.935 -21.646 1.00 93.94 239 PRO A C 1
ATOM 1946 O O . PRO A 1 239 ? 3.190 -12.321 -21.649 1.00 93.94 239 PRO A O 1
ATOM 1949 N N . SER A 1 240 ? 4.915 -13.211 -22.777 1.00 90.81 240 SER A N 1
ATOM 1950 C CA . SER A 1 240 ? 4.357 -12.905 -24.093 1.00 90.81 240 SER A CA 1
ATOM 1951 C C . SER A 1 240 ? 3.096 -13.732 -24.346 1.00 90.81 240 SER A C 1
ATOM 1953 O O . SER A 1 240 ? 3.083 -14.955 -24.174 1.00 90.81 240 SER A O 1
ATOM 1955 N N . GLU A 1 241 ? 2.027 -13.072 -24.800 1.00 86.31 241 GLU A N 1
ATOM 1956 C CA . GLU A 1 241 ? 0.717 -13.711 -25.009 1.00 86.31 241 GLU A CA 1
ATOM 1957 C C . GLU A 1 241 ? 0.816 -14.933 -25.936 1.00 86.31 241 GLU A C 1
ATOM 1959 O O . GLU A 1 241 ? 0.158 -15.950 -25.720 1.00 86.31 241 GLU A O 1
ATOM 1964 N N . SER A 1 242 ? 1.713 -14.875 -26.927 1.00 84.69 242 SER A N 1
ATOM 1965 C CA . SER A 1 242 ? 1.988 -15.969 -27.862 1.00 84.69 242 SER A CA 1
ATOM 19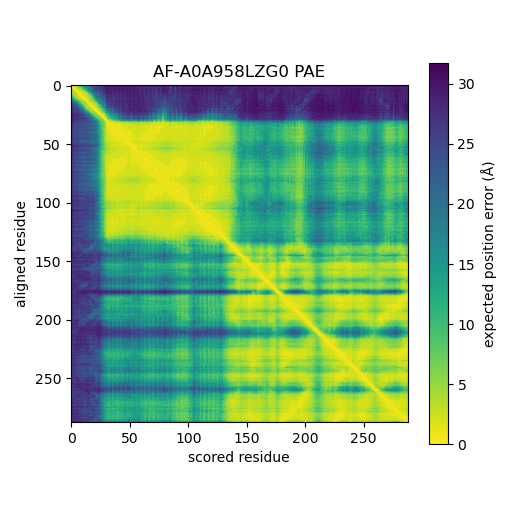66 C C . SER A 1 242 ? 2.545 -17.238 -27.215 1.00 84.69 242 SER A C 1
ATOM 1968 O O . SER A 1 242 ? 2.418 -18.311 -27.805 1.00 84.69 242 SER A O 1
ATOM 1970 N N . VAL A 1 243 ? 3.184 -17.133 -26.046 1.00 86.56 243 VAL A N 1
ATOM 1971 C CA . VAL A 1 243 ? 3.865 -18.252 -25.380 1.00 86.56 243 VAL A CA 1
ATOM 1972 C C . VAL A 1 243 ? 3.094 -18.719 -24.146 1.00 86.56 243 VAL A C 1
ATOM 1974 O O . VAL A 1 243 ? 2.822 -19.913 -24.025 1.00 86.56 243 VAL A O 1
ATOM 1977 N N . CYS A 1 244 ? 2.708 -17.810 -23.243 1.00 88.12 244 CYS A N 1
ATOM 1978 C CA . CYS A 1 244 ? 1.964 -18.174 -22.028 1.00 88.12 244 CYS A CA 1
ATOM 1979 C C . CYS A 1 244 ? 0.466 -18.405 -22.271 1.00 88.12 244 CYS A C 1
ATOM 1981 O O . CYS A 1 244 ? -0.181 -19.043 -21.439 1.00 88.12 244 CYS A O 1
ATOM 1983 N N . GLY A 1 245 ? -0.107 -17.844 -23.346 1.00 88.38 245 GLY A N 1
ATOM 1984 C CA . GLY A 1 245 ? -1.562 -17.731 -23.509 1.00 88.38 245 GLY A CA 1
ATOM 1985 C C . GLY A 1 245 ? -2.235 -16.877 -22.425 1.00 88.38 245 GLY A C 1
ATOM 1986 O O . GLY A 1 245 ? -3.436 -17.017 -22.203 1.00 88.38 245 GLY A O 1
ATOM 1987 N N . CYS A 1 246 ? -1.452 -16.061 -21.717 1.00 92.19 246 CYS A N 1
ATOM 1988 C CA . CYS A 1 246 ? -1.906 -15.146 -20.683 1.00 92.19 246 CYS A CA 1
ATOM 1989 C C . CYS A 1 246 ? -2.335 -13.814 -21.298 1.00 92.19 246 CYS A C 1
ATOM 1991 O O . CYS A 1 246 ? -1.772 -13.389 -22.306 1.00 92.19 246 CYS A O 1
ATOM 1993 N N . HIS A 1 247 ? -3.332 -13.173 -20.695 1.00 95.06 247 HIS A N 1
ATOM 1994 C CA . HIS A 1 247 ? -3.915 -11.931 -21.190 1.00 95.06 247 HIS A CA 1
ATOM 1995 C C . HIS A 1 247 ? -3.502 -10.773 -20.293 1.00 95.06 247 HIS A C 1
ATOM 1997 O O . HIS A 1 247 ? -3.711 -10.808 -19.076 1.00 95.06 247 HIS A O 1
ATOM 2003 N N . TRP A 1 248 ? -2.946 -9.729 -20.905 1.00 96.44 248 TRP A N 1
ATOM 2004 C CA . TRP A 1 248 ? -2.518 -8.531 -20.199 1.00 96.44 248 TRP A CA 1
ATOM 2005 C C . TRP A 1 248 ? -3.431 -7.352 -20.520 1.00 96.44 248 TRP A C 1
ATOM 2007 O O . TRP A 1 248 ? -3.579 -6.950 -21.670 1.00 96.44 248 TRP A O 1
ATOM 2017 N N . ILE A 1 249 ? -4.018 -6.764 -19.483 1.00 96.81 249 ILE A N 1
ATOM 2018 C CA . ILE A 1 249 ? -4.867 -5.579 -19.591 1.00 96.81 249 ILE A CA 1
ATOM 2019 C C . ILE A 1 249 ? -4.027 -4.355 -19.245 1.00 96.81 249 ILE A C 1
ATOM 2021 O O . ILE A 1 249 ? -3.531 -4.252 -18.122 1.00 96.81 249 ILE A O 1
ATOM 2025 N N . ASP A 1 250 ? -3.879 -3.433 -20.195 1.00 95.62 250 ASP A N 1
ATOM 2026 C CA . ASP A 1 250 ? -3.233 -2.142 -19.956 1.00 95.62 250 ASP A CA 1
ATOM 2027 C C . ASP A 1 250 ? -4.014 -1.310 -18.940 1.00 95.62 250 ASP A C 1
ATOM 2029 O O . ASP A 1 250 ? -5.244 -1.218 -18.992 1.00 95.62 250 ASP A O 1
ATOM 2033 N N . VAL A 1 251 ? -3.283 -0.676 -18.025 1.00 94.88 251 VAL A N 1
ATOM 2034 C CA . VAL A 1 251 ? -3.852 0.235 -17.036 1.00 94.88 251 VAL A CA 1
ATOM 2035 C C . VAL A 1 251 ? -3.207 1.606 -17.106 1.00 94.88 251 VAL A C 1
ATOM 2037 O O . VAL A 1 251 ? -1.991 1.753 -17.225 1.00 94.88 251 VAL A O 1
ATOM 2040 N N . ASP A 1 252 ? -4.055 2.626 -17.013 1.00 92.06 252 ASP A N 1
ATOM 2041 C CA . ASP A 1 252 ? -3.624 4.014 -17.041 1.00 92.06 252 ASP A CA 1
ATOM 2042 C C . ASP A 1 252 ? -3.092 4.432 -15.664 1.00 92.06 252 ASP A C 1
ATOM 2044 O O . ASP A 1 252 ? -3.818 4.439 -14.669 1.00 92.06 252 ASP A O 1
ATOM 2048 N N . LEU A 1 253 ? -1.809 4.787 -15.614 1.00 89.31 253 LEU A N 1
ATOM 2049 C CA . LEU A 1 253 ? -1.153 5.333 -14.423 1.00 89.31 253 LEU A CA 1
ATOM 2050 C C . LEU A 1 253 ? -1.389 6.847 -14.263 1.00 89.31 253 LEU A C 1
ATOM 2052 O O . LEU A 1 253 ? -0.956 7.443 -13.272 1.00 89.31 253 LEU A O 1
ATOM 2056 N N . GLY A 1 254 ? -2.061 7.479 -15.226 1.00 87.69 254 GLY A N 1
ATOM 2057 C CA . GLY A 1 254 ? -2.288 8.912 -15.288 1.00 87.69 254 GLY A CA 1
ATOM 2058 C C . GLY A 1 254 ? -1.063 9.671 -15.798 1.00 87.69 254 GLY A C 1
ATOM 2059 O O . GLY A 1 254 ? -0.427 9.314 -16.792 1.00 87.69 254 GLY A O 1
ATOM 2060 N N . GLU A 1 255 ? -0.735 10.787 -15.146 1.00 82.75 255 GLU A N 1
ATOM 2061 C CA . GLU A 1 255 ? 0.386 11.620 -15.581 1.00 82.75 255 GLU A CA 1
ATOM 2062 C C . GLU A 1 255 ? 1.739 10.991 -15.227 1.00 82.75 255 GLU A C 1
ATOM 2064 O O . GLU A 1 255 ? 2.140 10.948 -14.068 1.00 82.75 255 GLU A O 1
ATOM 2069 N N . LEU A 1 256 ? 2.477 10.559 -16.253 1.00 81.56 256 LEU A N 1
ATOM 2070 C CA . LEU A 1 256 ? 3.868 10.124 -16.118 1.00 81.56 256 LEU A CA 1
ATOM 2071 C C . LEU A 1 256 ? 4.816 11.315 -15.856 1.00 81.56 256 LEU A C 1
ATOM 2073 O O . LEU A 1 256 ? 4.586 12.413 -16.386 1.00 81.56 256 LEU A O 1
ATOM 2077 N N . PRO A 1 257 ? 5.921 11.114 -15.108 1.00 78.44 257 PRO A N 1
ATOM 2078 C CA . PRO A 1 257 ? 6.903 12.157 -14.835 1.00 78.44 257 PRO A CA 1
ATOM 2079 C C . PRO A 1 257 ? 7.521 12.700 -16.128 1.00 78.44 257 PRO A C 1
ATOM 2081 O O . PRO A 1 257 ? 7.758 11.982 -17.096 1.00 78.44 257 PRO A O 1
ATOM 2084 N N . SER A 1 258 ? 7.858 13.992 -16.130 1.00 72.31 258 SER A N 1
ATOM 2085 C CA . SER A 1 258 ? 8.412 14.682 -17.307 1.00 72.31 258 SER A CA 1
ATOM 2086 C C . SER A 1 258 ? 9.814 14.207 -17.719 1.00 72.31 258 SER A C 1
ATOM 2088 O O . SER A 1 258 ? 10.305 14.597 -18.780 1.00 72.31 258 SER A O 1
ATOM 2090 N N . SER A 1 259 ? 10.485 13.416 -16.870 1.00 68.81 259 SER A N 1
ATOM 2091 C CA . SER A 1 259 ? 11.879 12.971 -17.018 1.00 68.81 259 SER A CA 1
ATOM 2092 C C . SER A 1 259 ? 12.902 14.118 -17.152 1.00 68.81 259 SER A C 1
ATOM 2094 O O . SER A 1 259 ? 14.040 13.875 -17.559 1.00 68.81 259 SER A O 1
ATOM 2096 N N . LYS A 1 260 ? 12.538 15.373 -16.842 1.00 63.59 260 LYS A N 1
ATOM 2097 C CA . LYS A 1 260 ? 13.446 16.526 -16.994 1.00 63.59 260 LY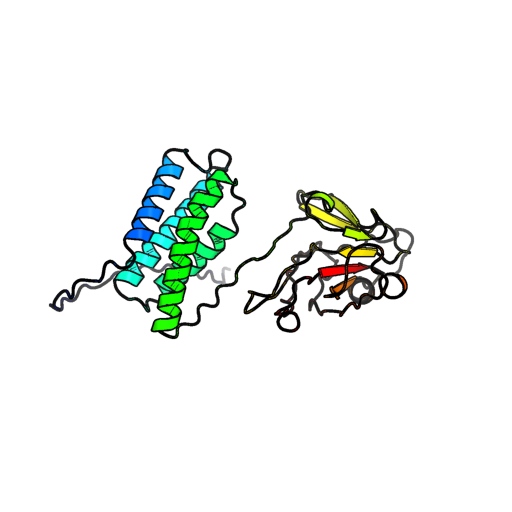S A CA 1
ATOM 2098 C C . LYS A 1 260 ? 14.305 16.818 -15.757 1.00 63.59 260 LYS A C 1
ATOM 2100 O O . LYS A 1 260 ? 15.408 17.310 -15.948 1.00 63.59 260 LYS A O 1
ATOM 2105 N N . ASP A 1 261 ? 13.890 16.403 -14.555 1.00 62.81 261 ASP A N 1
ATOM 2106 C CA . ASP A 1 261 ? 14.528 16.850 -13.298 1.00 62.81 261 ASP A CA 1
ATOM 2107 C C . ASP A 1 261 ? 14.562 15.782 -12.182 1.00 62.81 261 ASP A C 1
ATOM 2109 O O . ASP A 1 261 ? 14.526 16.112 -10.999 1.00 62.81 261 ASP A O 1
ATOM 2113 N N . PHE A 1 262 ? 14.584 14.487 -12.531 1.00 66.38 262 PHE A N 1
ATOM 2114 C CA . PHE A 1 262 ? 14.514 13.381 -11.551 1.00 66.38 262 PHE A CA 1
ATOM 2115 C C . PHE A 1 262 ? 13.341 13.507 -10.558 1.00 66.38 262 PHE A C 1
ATOM 2117 O O . PHE A 1 262 ? 13.400 13.010 -9.435 1.00 66.38 262 PHE A O 1
ATOM 2124 N N . HIS A 1 263 ? 12.264 14.187 -10.962 1.00 69.81 263 HIS A N 1
ATOM 2125 C CA . HIS A 1 263 ? 11.087 14.334 -10.125 1.00 69.81 263 HIS A CA 1
ATOM 2126 C C . HIS A 1 263 ? 10.395 12.989 -9.962 1.00 69.81 263 HIS A C 1
ATOM 2128 O O . HIS A 1 263 ? 9.986 12.355 -10.937 1.00 69.81 263 HIS A O 1
ATOM 2134 N N . THR A 1 264 ? 10.267 12.594 -8.705 1.00 73.88 264 THR A N 1
ATOM 2135 C CA . THR A 1 264 ? 9.439 11.476 -8.298 1.00 73.88 264 THR A CA 1
ATOM 2136 C C . THR A 1 264 ? 7.982 11.914 -8.298 1.00 73.88 264 THR A C 1
ATOM 2138 O O . THR A 1 264 ? 7.646 12.951 -7.724 1.00 73.88 264 THR A O 1
ATOM 2141 N N . VAL A 1 265 ? 7.133 11.138 -8.962 1.00 81.75 265 VAL A N 1
ATOM 2142 C CA . VAL A 1 265 ? 5.686 11.355 -9.022 1.00 81.75 265 VAL A CA 1
ATOM 2143 C C . VAL A 1 265 ? 5.004 10.112 -8.454 1.00 81.75 265 VAL A C 1
ATOM 2145 O O . VAL A 1 265 ? 5.467 8.994 -8.672 1.00 81.75 265 VAL A O 1
ATOM 2148 N N . GLU A 1 266 ? 3.935 10.302 -7.687 1.00 84.25 266 GLU A N 1
ATOM 2149 C CA . GLU A 1 266 ? 3.025 9.212 -7.334 1.00 84.25 266 GLU A CA 1
ATOM 2150 C C . GLU A 1 266 ? 1.976 9.103 -8.443 1.00 84.25 266 GLU A C 1
ATOM 2152 O O . GLU A 1 266 ? 1.354 10.104 -8.811 1.00 84.25 266 GLU A O 1
ATOM 2157 N N . SER A 1 267 ? 1.810 7.906 -9.005 1.00 87.38 267 SER A N 1
ATOM 2158 C CA . SER A 1 267 ? 0.819 7.657 -10.048 1.00 87.38 267 SER A CA 1
ATOM 2159 C C . SER A 1 267 ? -0.600 7.872 -9.526 1.00 87.38 267 SER A C 1
ATOM 2161 O O . SER A 1 267 ? -0.868 7.825 -8.321 1.00 87.38 267 SER A O 1
ATOM 2163 N N . GLN A 1 268 ? -1.556 8.008 -10.445 1.00 90.12 268 GLN A N 1
ATOM 2164 C CA . GLN A 1 268 ? -2.949 7.824 -10.061 1.00 90.12 268 GLN A CA 1
ATOM 2165 C C . GLN A 1 268 ? -3.161 6.404 -9.530 1.00 90.12 268 GLN A C 1
ATOM 2167 O O . GLN A 1 268 ? -2.421 5.465 -9.846 1.00 90.12 268 GLN A O 1
ATOM 2172 N N . ARG A 1 269 ? -4.183 6.263 -8.687 1.00 90.50 269 ARG A N 1
ATOM 2173 C CA . ARG A 1 269 ? -4.583 4.963 -8.166 1.00 90.50 269 ARG A CA 1
ATOM 2174 C C . ARG A 1 269 ? -5.368 4.217 -9.223 1.00 90.50 269 ARG A C 1
ATOM 2176 O O . ARG A 1 269 ? -6.436 4.668 -9.629 1.00 90.50 269 ARG A O 1
ATOM 2183 N N . VAL A 1 270 ? -4.857 3.058 -9.601 1.00 93.81 270 VAL A N 1
ATOM 2184 C CA . VAL A 1 270 ? -5.541 2.143 -10.503 1.00 93.81 270 VAL A CA 1
ATOM 2185 C C . VAL A 1 270 ? -6.536 1.324 -9.694 1.00 93.81 270 VAL A C 1
ATOM 2187 O O . VAL A 1 270 ? -6.160 0.663 -8.723 1.00 93.81 270 VAL A O 1
ATOM 2190 N N . ASP A 1 271 ? -7.809 1.385 -10.080 1.00 93.06 271 ASP A N 1
ATOM 2191 C CA . ASP A 1 271 ? -8.874 0.597 -9.464 1.00 93.06 271 ASP A CA 1
ATOM 2192 C C . ASP A 1 271 ? -8.732 -0.884 -9.838 1.00 93.06 271 ASP A C 1
ATOM 2194 O O . ASP A 1 271 ? -8.762 -1.250 -11.012 1.00 93.06 271 ASP A O 1
ATOM 2198 N N . LEU A 1 272 ? -8.594 -1.741 -8.827 1.00 94.56 272 LEU A N 1
ATOM 2199 C CA . LEU A 1 272 ? -8.530 -3.192 -8.992 1.00 94.56 272 LEU A CA 1
ATOM 2200 C C . LEU A 1 272 ? -9.890 -3.862 -8.754 1.00 94.56 272 LEU A C 1
ATOM 2202 O O . LEU A 1 272 ? -9.965 -5.089 -8.711 1.00 94.56 272 LEU A O 1
ATOM 2206 N N . SER A 1 273 ? -10.972 -3.086 -8.619 1.00 93.12 273 SER A N 1
ATOM 2207 C CA . SER A 1 273 ? -12.339 -3.607 -8.488 1.00 93.12 273 SER A CA 1
ATOM 2208 C C . SER A 1 273 ? -12.730 -4.642 -9.561 1.00 93.12 273 SER A C 1
ATOM 2210 O O . SER A 1 273 ? -13.386 -5.619 -9.196 1.00 93.12 273 SER A O 1
ATOM 2212 N N . PRO A 1 274 ? -12.309 -4.518 -10.841 1.00 96.00 274 PRO A N 1
ATOM 2213 C CA . PRO A 1 274 ? -12.585 -5.537 -11.861 1.00 96.00 274 PRO A CA 1
ATOM 2214 C C . PRO A 1 274 ? -11.966 -6.916 -11.585 1.00 96.00 274 PRO A C 1
ATOM 2216 O O . PRO A 1 274 ? -12.402 -7.897 -12.176 1.00 96.00 274 PRO A O 1
ATOM 2219 N N . PHE A 1 275 ? -10.969 -6.992 -10.699 1.00 95.81 275 PHE A N 1
ATOM 2220 C CA . PHE A 1 275 ? -10.207 -8.204 -10.385 1.00 95.81 275 PHE A CA 1
ATOM 2221 C C . PHE A 1 275 ? -10.508 -8.755 -8.980 1.00 95.81 275 PHE A C 1
ATOM 2223 O O . PHE A 1 275 ? -9.812 -9.647 -8.496 1.00 95.81 275 PHE A O 1
ATOM 2230 N N . LEU A 1 276 ? -11.515 -8.220 -8.278 1.00 93.44 276 LEU A N 1
ATOM 2231 C CA . LEU A 1 276 ? -11.925 -8.754 -6.975 1.00 93.44 276 LEU A CA 1
ATOM 2232 C C . LEU A 1 276 ? -12.485 -10.171 -7.127 1.00 93.44 276 LEU A C 1
ATOM 2234 O O . LEU A 1 276 ? -13.200 -10.465 -8.080 1.00 93.44 276 LEU A O 1
ATOM 2238 N N . GLY A 1 277 ? -12.189 -11.045 -6.163 1.00 93.19 277 GLY A N 1
ATOM 2239 C CA . GLY A 1 277 ? -12.547 -12.465 -6.265 1.00 93.19 277 GLY A CA 1
ATOM 2240 C C . GLY A 1 277 ? -11.491 -13.327 -6.963 1.00 93.19 277 GLY A C 1
ATOM 2241 O O . GLY A 1 277 ? -11.571 -14.553 -6.887 1.00 93.19 277 GLY A O 1
ATOM 2242 N N . GLU A 1 278 ? -10.475 -12.720 -7.578 1.00 96.75 278 GLU A N 1
ATOM 2243 C CA . GLU A 1 278 ? -9.385 -13.448 -8.222 1.00 96.75 278 GLU A CA 1
ATOM 2244 C C . GLU A 1 278 ? -8.265 -13.783 -7.236 1.00 96.75 278 GLU A C 1
ATOM 2246 O O . GLU A 1 278 ? -7.890 -12.981 -6.379 1.00 96.75 278 GLU A O 1
ATOM 2251 N N . LYS A 1 279 ? -7.710 -14.993 -7.361 1.00 94.69 279 LYS A N 1
ATOM 2252 C CA . LYS A 1 279 ? -6.620 -15.474 -6.494 1.00 94.69 279 LYS A CA 1
ATOM 2253 C C . LYS A 1 279 ? -5.226 -15.096 -7.010 1.00 94.69 279 LYS A C 1
ATOM 2255 O O . LYS A 1 279 ? -4.279 -15.064 -6.231 1.00 94.69 279 LYS A O 1
ATOM 2260 N N . ASN A 1 280 ? -5.089 -14.896 -8.319 1.00 94.81 280 ASN A N 1
ATOM 2261 C CA . ASN A 1 280 ? -3.798 -14.784 -8.995 1.00 94.81 280 ASN A CA 1
ATOM 2262 C C . ASN A 1 280 ? -3.719 -13.487 -9.799 1.00 94.81 280 ASN A C 1
ATOM 2264 O O . ASN A 1 280 ? -3.662 -13.534 -11.018 1.00 94.81 280 ASN A O 1
ATOM 2268 N N . VAL A 1 281 ? -3.745 -12.334 -9.133 1.00 96.62 281 VAL A N 1
ATOM 2269 C CA . VAL A 1 281 ? -3.606 -11.041 -9.817 1.00 96.62 281 VAL A CA 1
ATOM 2270 C C . VAL A 1 281 ? -2.129 -10.656 -9.875 1.00 96.62 281 VAL A C 1
ATOM 2272 O O . VAL A 1 281 ? -1.520 -10.420 -8.833 1.00 96.62 281 VAL A O 1
ATOM 2275 N N . SER A 1 282 ? -1.550 -10.592 -11.072 1.00 96.81 282 SER A N 1
ATOM 2276 C CA . SER A 1 282 ? -0.173 -10.141 -11.312 1.00 96.81 282 SER A CA 1
ATOM 2277 C C . SER A 1 282 ? -0.179 -8.755 -11.951 1.00 96.81 282 SER A C 1
ATOM 2279 O O . SER A 1 282 ? -0.973 -8.487 -12.854 1.00 96.81 282 SER A O 1
ATOM 2281 N N . ILE A 1 283 ? 0.734 -7.885 -11.523 1.00 97.00 283 ILE A N 1
ATOM 2282 C CA . ILE A 1 283 ? 0.949 -6.560 -12.114 1.00 97.00 283 ILE A CA 1
ATOM 2283 C C . ILE A 1 283 ? 2.311 -6.575 -12.804 1.00 97.00 283 ILE A C 1
ATOM 2285 O O . ILE A 1 283 ? 3.308 -6.934 -12.182 1.00 97.00 283 ILE A O 1
ATOM 2289 N N . ALA A 1 284 ? 2.370 -6.182 -14.071 1.00 96.25 284 ALA A N 1
ATOM 2290 C CA . ALA A 1 284 ? 3.606 -6.077 -14.832 1.00 96.25 284 ALA A CA 1
ATOM 2291 C C . ALA A 1 284 ? 3.898 -4.629 -15.223 1.00 96.25 284 ALA A C 1
ATOM 2293 O O . ALA A 1 284 ? 3.016 -3.913 -15.692 1.00 96.25 284 ALA A O 1
ATOM 2294 N N . PHE A 1 285 ? 5.156 -4.224 -15.082 1.00 93.88 285 PHE A N 1
ATOM 2295 C CA . PHE A 1 285 ? 5.701 -3.044 -15.742 1.00 93.88 285 PHE A CA 1
ATOM 2296 C C . PHE A 1 285 ? 6.402 -3.502 -17.013 1.00 93.88 285 PHE A C 1
ATOM 2298 O O . PHE A 1 285 ? 7.363 -4.269 -16.954 1.00 93.88 285 PHE A O 1
ATOM 2305 N N . TYR A 1 286 ? 5.875 -3.076 -18.150 1.00 93.25 286 TYR A N 1
ATOM 2306 C CA . TYR A 1 286 ? 6.305 -3.485 -19.475 1.00 93.25 286 TYR A CA 1
ATOM 2307 C C . TYR A 1 286 ? 7.021 -2.327 -20.168 1.00 93.25 286 TYR A C 1
ATOM 2309 O O . TYR A 1 286 ? 6.524 -1.1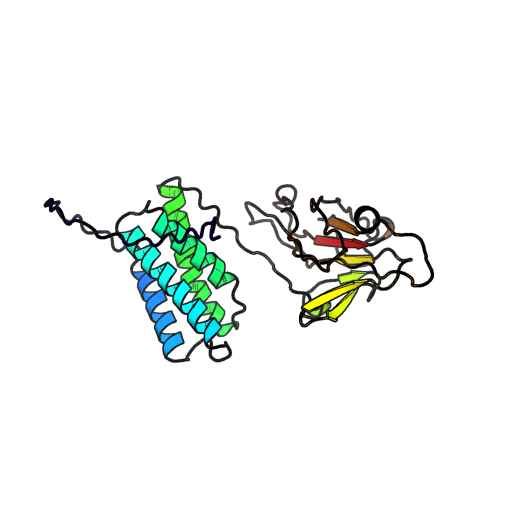98 -20.156 1.00 93.25 286 TYR A O 1
ATOM 2317 N N . TYR A 1 287 ? 8.190 -2.620 -20.733 1.00 90.19 287 TYR A N 1
ATOM 2318 C CA . TYR A 1 287 ? 8.985 -1.700 -21.533 1.00 90.19 287 TYR A CA 1
ATOM 2319 C C . TYR A 1 287 ? 9.202 -2.250 -22.945 1.00 90.19 287 TYR A C 1
ATOM 2321 O O . TYR A 1 287 ? 9.550 -3.427 -23.065 1.00 90.19 287 TYR A O 1
ATOM 2329 N N . ASP A 1 288 ? 9.029 -1.423 -23.980 1.00 88.19 288 ASP A N 1
ATOM 2330 C CA . ASP A 1 288 ? 9.250 -1.785 -25.392 1.00 88.19 288 ASP A CA 1
ATOM 2331 C C . ASP A 1 288 ? 9.892 -0.711 -26.280 1.00 88.19 288 ASP A C 1
ATOM 2333 O O . ASP A 1 288 ? 9.878 0.491 -25.926 1.00 88.19 288 ASP A O 1
#

Mean predicted aligned error: 11.88 Å

pLDDT: mean 81.69, std 18.62, range [21.86, 98.19]

Radius of gyra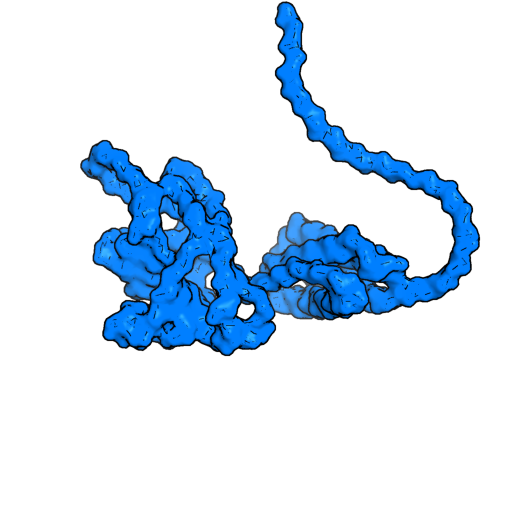tion: 24.89 Å; Cα contacts (8 Å, |Δi|>4): 380; chains: 1; bounding box: 51×73×68 Å

Sequence (288 aa):
MKRIIGLLFMVTFTSGVILTGCDDKKEASSKKYDSIIRNVDEVDYLIQQEMILRKSSEGDRDNIRKLLQDLRIGFSRLNNNPSDELGITLVKRAIRLIRYQQLLEGDKARFDLIINEAATALYEISSTYSIPLNIEWLLYSFRFSEDLENKGYISWPQGAWSVDWALDRSYVSVQDSNAQAYLISPNFDLRDVKRASFAIEHTININRNKRSTKDLDRREILKQSFHAKISTDYKGGDPSESVCGCHWIDVDLGELPSSKDFHTVESQRVDLSPFLGEKNVSIAFYYD

Solvent-accessible surface area (backbone atoms only — not comparable to full-atom values): 17449 Å² total; per-residue (Å²): 138,89,83,91,87,89,82,87,90,78,88,79,89,82,81,83,78,87,87,76,90,75,97,66,83,80,69,79,64,58,70,78,48,54,63,59,42,50,52,43,53,51,53,49,50,35,45,76,68,52,73,39,69,69,88,50,55,72,67,56,51,54,52,51,47,52,34,44,47,31,35,40,53,9,44,56,40,33,36,75,35,70,81,37,64,66,21,53,49,31,33,54,51,21,50,47,58,58,70,71,50,93,58,57,72,82,50,36,59,60,50,50,54,55,42,52,54,52,52,50,53,51,49,54,42,21,68,76,68,73,44,86,70,88,76,77,77,84,87,76,86,87,65,50,80,51,66,52,62,87,68,47,33,45,40,34,53,81,70,41,51,41,72,46,77,57,94,96,38,52,38,75,46,70,83,65,89,87,50,70,30,37,44,29,47,48,69,39,67,26,58,90,51,93,78,49,65,50,65,50,80,45,62,59,75,81,84,75,66,89,84,61,88,69,86,74,62,53,48,60,49,44,69,74,26,51,44,40,29,39,24,68,64,64,85,76,79,62,81,51,48,93,75,56,71,27,60,72,46,80,51,75,47,68,78,72,52,69,48,80,75,77,52,71,38,70,35,44,73,36,77,38,64,93,51,51,63,35,64,37,40,31,45,29,44,37,34,92